Protein AF-A0A3B9YWF0-F1 (afdb_monomer_lite)

pLDDT: mean 82.97, std 14.58, range [46.94, 98.0]

Structure (mmCIF, N/CA/C/O backbone):
data_AF-A0A3B9YWF0-F1
#
_entry.id   AF-A0A3B9YWF0-F1
#
loop_
_atom_site.group_PDB
_atom_site.id
_atom_site.type_symbol
_atom_site.label_atom_id
_atom_site.label_alt_id
_atom_site.label_comp_id
_atom_site.label_asym_id
_atom_site.label_entity_id
_atom_site.label_seq_id
_atom_site.pdbx_PDB_ins_code
_atom_site.Cartn_x
_atom_site.Cartn_y
_atom_site.Cartn_z
_atom_site.occupancy
_atom_site.B_iso_or_equiv
_atom_site.auth_seq_id
_atom_site.auth_comp_id
_atom_site.auth_asym_id
_atom_site.auth_atom_id
_atom_site.pdbx_PDB_model_num
ATOM 1 N N . GLY A 1 1 ? -12.363 12.440 15.337 1.00 47.16 1 GLY A N 1
ATOM 2 C CA . GLY A 1 1 ? -12.138 13.053 14.011 1.00 47.16 1 GLY A CA 1
ATOM 3 C C . GLY A 1 1 ? -10.664 13.245 13.689 1.00 47.16 1 GLY A C 1
ATOM 4 O O . GLY A 1 1 ? -10.206 12.706 12.694 1.00 47.16 1 GLY A O 1
ATOM 5 N N . ALA A 1 2 ? -9.908 13.963 14.529 1.00 48.84 2 ALA A N 1
ATOM 6 C CA . ALA A 1 2 ? -8.524 14.364 14.235 1.00 48.84 2 ALA A CA 1
ATOM 7 C C . ALA A 1 2 ? -7.507 13.207 14.089 1.00 48.84 2 ALA A C 1
ATOM 9 O O . ALA A 1 2 ? -6.635 13.273 13.230 1.00 48.84 2 ALA A O 1
ATOM 10 N N . PHE A 1 3 ? -7.656 12.111 14.846 1.00 49.78 3 PHE A N 1
ATOM 11 C CA . PHE A 1 3 ? -6.763 10.943 14.737 1.00 49.78 3 PHE A CA 1
ATOM 12 C C . PHE A 1 3 ? -6.907 10.172 13.411 1.00 49.78 3 PHE A C 1
ATOM 14 O O . PHE A 1 3 ? -5.924 9.637 12.906 1.00 49.78 3 PHE A O 1
ATOM 21 N N . GLY A 1 4 ? -8.101 10.158 12.805 1.00 46.94 4 GLY A N 1
ATOM 22 C CA . GLY A 1 4 ? -8.327 9.499 11.512 1.00 46.94 4 GLY A CA 1
ATOM 23 C C . GLY A 1 4 ? -7.727 10.277 10.338 1.00 46.94 4 GLY A C 1
ATOM 24 O O . GLY A 1 4 ? -7.137 9.683 9.442 1.00 46.94 4 GLY A O 1
ATOM 25 N N . ALA A 1 5 ? -7.803 11.612 10.377 1.00 51.06 5 ALA A N 1
ATOM 26 C CA . ALA A 1 5 ? -7.228 12.470 9.340 1.00 51.06 5 ALA A CA 1
ATOM 27 C C . ALA A 1 5 ? -5.689 12.397 9.311 1.00 51.06 5 ALA A C 1
ATOM 29 O O . ALA A 1 5 ? -5.102 12.346 8.233 1.00 51.06 5 ALA A O 1
ATOM 30 N N . GLY A 1 6 ? -5.042 12.319 10.482 1.00 57.47 6 GLY A N 1
ATOM 31 C CA . GLY A 1 6 ? -3.588 12.158 10.586 1.00 57.47 6 GLY A CA 1
ATOM 32 C C . GLY A 1 6 ? -3.092 10.802 10.077 1.00 57.47 6 GLY A C 1
ATOM 33 O O . GLY A 1 6 ? -2.116 10.752 9.336 1.00 57.47 6 GLY A O 1
ATOM 34 N N . TYR A 1 7 ? -3.797 9.710 10.396 1.00 65.88 7 TYR A N 1
ATOM 35 C CA . TYR A 1 7 ? -3.420 8.366 9.942 1.00 65.88 7 TYR A CA 1
ATOM 36 C C . TYR A 1 7 ? -3.598 8.190 8.427 1.00 65.88 7 TYR A C 1
ATOM 38 O O . TYR A 1 7 ? -2.732 7.621 7.768 1.00 65.88 7 TYR A O 1
ATOM 46 N N . VAL A 1 8 ? -4.669 8.747 7.848 1.00 63.56 8 VAL A N 1
ATOM 47 C CA . VAL A 1 8 ? -4.876 8.746 6.390 1.00 63.56 8 VAL A CA 1
ATOM 48 C C . VAL A 1 8 ? -3.837 9.618 5.687 1.00 63.56 8 VAL A C 1
ATOM 50 O O . VAL A 1 8 ? -3.290 9.189 4.677 1.00 63.56 8 VAL A O 1
ATOM 53 N N . ALA A 1 9 ? -3.499 10.792 6.229 1.00 58.38 9 ALA A N 1
ATOM 54 C CA . ALA A 1 9 ? -2.439 11.637 5.678 1.00 58.38 9 ALA A CA 1
ATOM 55 C C . ALA A 1 9 ? -1.066 10.952 5.753 1.00 58.38 9 ALA A C 1
ATOM 57 O O . ALA A 1 9 ? -0.317 10.988 4.782 1.00 58.38 9 ALA A O 1
ATOM 58 N N . GLN A 1 10 ? -0.761 10.260 6.854 1.00 60.97 10 GLN A N 1
ATOM 59 C CA . GLN A 1 10 ? 0.490 9.526 7.031 1.00 60.97 10 GLN A CA 1
ATOM 60 C C . GLN A 1 10 ? 0.560 8.271 6.152 1.00 60.97 10 GLN A C 1
ATOM 62 O O . GLN A 1 10 ? 1.617 8.000 5.592 1.00 60.97 10 GLN A O 1
ATOM 67 N N . LEU A 1 11 ? -0.555 7.564 5.937 1.00 58.41 11 LEU A N 1
ATOM 68 C CA . LEU A 1 11 ? -0.666 6.504 4.930 1.00 58.41 11 LEU A CA 1
ATOM 69 C C . LEU A 1 11 ? -0.500 7.055 3.513 1.00 58.41 11 LEU A C 1
ATOM 71 O O . LEU A 1 11 ? 0.170 6.432 2.697 1.00 58.41 11 LEU A O 1
ATOM 75 N N . HIS A 1 12 ? -1.041 8.239 3.215 1.00 54.38 12 HIS A N 1
ATOM 76 C CA . HIS A 1 12 ? -0.852 8.890 1.920 1.00 54.38 12 HIS A CA 1
ATOM 77 C C . HIS A 1 12 ? 0.610 9.307 1.719 1.00 54.38 12 HIS A C 1
ATOM 79 O O . HIS A 1 12 ? 1.183 9.068 0.661 1.00 54.38 12 HIS A O 1
ATOM 85 N N . GLN A 1 13 ? 1.254 9.831 2.760 1.00 56.19 13 GLN A N 1
ATOM 86 C CA . GLN A 1 13 ? 2.644 10.281 2.737 1.00 56.19 13 GLN A CA 1
ATOM 87 C C . GLN A 1 13 ? 3.640 9.108 2.735 1.00 56.19 13 GLN A C 1
ATOM 89 O O . GLN A 1 13 ? 4.645 9.168 2.031 1.00 56.19 13 GLN A O 1
ATOM 94 N N . GLN A 1 14 ? 3.335 7.995 3.414 1.00 51.78 14 GLN A N 1
ATOM 95 C CA . GLN A 1 14 ? 4.067 6.729 3.279 1.00 51.78 14 GLN A CA 1
ATOM 96 C C . GLN A 1 14 ? 3.791 6.048 1.936 1.00 51.78 14 GLN A C 1
ATOM 98 O O . GLN A 1 14 ? 4.707 5.479 1.358 1.00 51.78 14 GLN A O 1
ATOM 103 N N . SER A 1 15 ? 2.592 6.155 1.363 1.00 51.38 15 SER A N 1
ATOM 104 C CA . SER A 1 15 ? 2.338 5.673 -0.002 1.00 51.38 15 SER A CA 1
ATOM 105 C C . SER A 1 15 ? 3.045 6.532 -1.060 1.00 51.38 15 SER A C 1
ATOM 107 O O . SER A 1 15 ? 3.486 6.010 -2.078 1.00 51.38 15 SER A O 1
ATOM 109 N N . ALA A 1 16 ? 3.257 7.822 -0.789 1.00 50.66 16 ALA A N 1
ATOM 110 C CA . ALA A 1 16 ? 4.018 8.722 -1.651 1.00 50.66 16 ALA A CA 1
ATOM 111 C C . ALA A 1 16 ? 5.543 8.550 -1.491 1.00 50.66 16 ALA A C 1
ATOM 113 O O . ALA A 1 16 ? 6.274 8.667 -2.472 1.00 50.66 16 ALA A O 1
ATOM 114 N N . GLY A 1 17 ? 6.031 8.241 -0.282 1.00 47.91 17 GLY A N 1
ATOM 115 C CA . GLY A 1 17 ? 7.460 8.074 0.024 1.00 47.91 17 GLY A CA 1
ATOM 116 C C . GLY A 1 17 ? 8.000 6.640 -0.098 1.00 47.91 17 GLY A C 1
ATOM 117 O O . GLY A 1 17 ? 9.145 6.457 -0.497 1.00 47.91 17 GLY A O 1
ATOM 118 N N . ALA A 1 18 ? 7.183 5.621 0.193 1.00 47.97 18 ALA A N 1
ATOM 119 C CA . ALA A 1 18 ? 7.524 4.191 0.134 1.00 47.97 18 ALA A CA 1
ATOM 120 C C . ALA A 1 18 ? 6.757 3.424 -0.967 1.00 47.97 18 ALA A C 1
ATOM 122 O O . ALA A 1 18 ? 7.245 2.414 -1.466 1.00 47.97 18 ALA A O 1
ATOM 123 N N . GLY A 1 19 ? 5.606 3.928 -1.430 1.00 52.16 19 GLY A N 1
ATOM 124 C CA . GLY A 1 19 ? 4.850 3.381 -2.573 1.00 52.16 19 GLY A CA 1
ATOM 125 C C . GLY A 1 19 ? 5.282 3.922 -3.946 1.00 52.16 19 GLY A C 1
ATOM 126 O O . GLY A 1 19 ? 4.685 3.581 -4.970 1.00 52.16 19 GLY A O 1
ATOM 127 N N . GLY A 1 20 ? 6.343 4.734 -3.997 1.00 61.16 20 GLY A N 1
ATOM 128 C CA . GLY A 1 20 ? 6.895 5.270 -5.241 1.00 61.16 20 GLY A CA 1
ATOM 129 C C . GLY A 1 20 ? 7.560 4.217 -6.131 1.00 61.16 20 GLY A C 1
ATOM 130 O O . GLY A 1 20 ? 7.628 4.422 -7.337 1.00 61.16 20 GLY A O 1
ATOM 131 N N . GLY A 1 21 ? 8.006 3.080 -5.582 1.00 81.19 21 GLY A N 1
ATOM 132 C CA . GLY A 1 21 ? 8.741 2.045 -6.325 1.00 81.19 21 GLY A CA 1
ATOM 133 C C . GLY A 1 21 ? 8.000 1.539 -7.570 1.00 81.19 21 GLY A C 1
ATOM 134 O O . GLY A 1 21 ? 8.504 1.711 -8.679 1.00 81.19 21 GLY A O 1
ATOM 135 N N . PRO A 1 22 ? 6.772 1.005 -7.439 1.00 82.81 22 PRO A N 1
ATOM 136 C CA . PRO A 1 22 ? 6.033 0.485 -8.584 1.00 82.81 22 PRO A CA 1
ATOM 137 C C . PRO A 1 22 ? 5.555 1.578 -9.554 1.00 82.81 22 PRO A C 1
ATOM 139 O O . PRO A 1 22 ? 5.523 1.361 -10.759 1.00 82.81 22 PRO A O 1
ATOM 142 N N . ALA A 1 23 ? 5.163 2.762 -9.061 1.00 82.06 23 ALA A N 1
ATOM 143 C CA . ALA A 1 23 ? 4.754 3.879 -9.929 1.00 82.06 23 ALA A CA 1
ATOM 144 C C . ALA A 1 23 ? 5.930 4.426 -10.748 1.00 82.06 23 ALA A C 1
ATOM 146 O O . ALA A 1 23 ? 5.810 4.633 -11.954 1.00 82.06 23 ALA A O 1
ATOM 147 N N . ARG A 1 24 ? 7.084 4.592 -10.099 1.00 88.00 24 ARG A N 1
ATOM 148 C CA . ARG A 1 24 ? 8.336 5.003 -10.732 1.00 88.00 24 ARG A CA 1
ATOM 149 C C . ARG A 1 24 ? 8.845 3.945 -11.706 1.00 88.00 24 ARG A C 1
ATOM 151 O O . ARG A 1 24 ? 9.303 4.316 -12.779 1.00 88.00 24 ARG A O 1
ATOM 158 N N . ALA A 1 25 ? 8.707 2.657 -11.384 1.00 88.94 25 ALA A N 1
ATOM 159 C CA . ALA A 1 25 ? 9.046 1.564 -12.294 1.00 88.94 25 ALA A CA 1
ATOM 160 C C . ALA A 1 25 ? 8.205 1.604 -13.581 1.00 88.94 25 ALA A C 1
ATOM 162 O O . ALA A 1 25 ? 8.760 1.488 -14.669 1.00 88.94 25 ALA A O 1
ATOM 163 N N . VAL A 1 26 ? 6.891 1.844 -13.484 1.00 88.50 26 VAL A N 1
ATOM 164 C CA . VAL A 1 26 ? 6.034 2.012 -14.674 1.00 88.50 26 VAL A CA 1
ATOM 165 C C . VAL A 1 26 ? 6.454 3.239 -15.487 1.00 88.50 26 VAL A C 1
ATOM 167 O O . VAL A 1 26 ? 6.642 3.126 -16.692 1.00 88.50 26 VAL A O 1
ATOM 170 N N . ALA A 1 27 ? 6.702 4.379 -14.839 1.00 89.75 27 ALA A N 1
ATOM 171 C CA . ALA A 1 27 ? 7.154 5.588 -15.532 1.00 89.75 27 ALA A CA 1
ATOM 172 C C . ALA A 1 27 ? 8.533 5.424 -16.208 1.00 89.75 27 ALA A C 1
ATOM 174 O O . ALA A 1 27 ? 8.797 6.026 -17.248 1.00 89.75 27 ALA A O 1
ATOM 175 N N . LEU A 1 28 ? 9.433 4.627 -15.626 1.00 91.69 28 LEU A N 1
ATOM 176 C CA . LEU A 1 28 ? 10.710 4.254 -16.242 1.00 91.69 28 LEU A CA 1
ATOM 177 C C . LEU A 1 28 ? 10.500 3.343 -17.459 1.00 91.69 28 LEU A C 1
ATOM 179 O O . LEU A 1 28 ? 11.098 3.597 -18.499 1.00 91.69 28 LEU A O 1
ATOM 183 N N . LEU A 1 29 ? 9.609 2.348 -17.377 1.00 91.38 29 LEU A N 1
ATOM 184 C CA . LEU A 1 29 ? 9.259 1.502 -18.528 1.00 91.38 29 LEU A CA 1
ATOM 185 C C . LEU A 1 29 ? 8.668 2.315 -19.681 1.00 91.38 29 LEU A C 1
ATOM 187 O O . LEU A 1 29 ? 9.046 2.097 -20.828 1.00 91.38 29 LEU A O 1
ATOM 191 N N . ASP A 1 30 ? 7.800 3.283 -19.385 1.00 91.31 30 ASP A N 1
ATOM 192 C CA . ASP A 1 30 ? 7.210 4.163 -20.399 1.00 91.31 30 ASP A CA 1
ATOM 193 C C . ASP A 1 30 ? 8.279 5.020 -21.093 1.00 91.31 30 ASP A C 1
ATOM 195 O O . ASP A 1 30 ? 8.235 5.218 -22.310 1.00 91.31 30 ASP A O 1
ATOM 199 N N . ARG A 1 31 ? 9.283 5.493 -20.341 1.00 93.25 31 ARG A N 1
ATOM 200 C CA . ARG A 1 31 ? 10.434 6.223 -20.897 1.00 93.25 31 ARG A CA 1
ATOM 201 C C . ARG A 1 31 ? 11.329 5.334 -21.759 1.00 93.25 31 ARG A C 1
ATOM 203 O O . ARG A 1 31 ? 11.732 5.764 -22.842 1.00 93.25 31 ARG A O 1
ATOM 210 N N . VAL A 1 32 ? 11.582 4.093 -21.345 1.00 93.44 32 VAL A N 1
ATOM 211 C CA . VAL A 1 32 ? 12.312 3.101 -22.154 1.00 93.44 32 VAL A CA 1
ATOM 212 C C . VAL A 1 32 ? 11.548 2.792 -23.448 1.00 93.44 32 VAL A C 1
ATOM 214 O O . VAL A 1 32 ? 12.125 2.857 -24.528 1.00 93.44 32 VAL A O 1
ATOM 217 N N . GLU A 1 33 ? 10.237 2.546 -23.381 1.00 92.50 33 GLU A N 1
ATOM 218 C CA . GLU A 1 33 ? 9.407 2.286 -24.568 1.00 92.50 33 GLU A CA 1
ATOM 219 C C . GLU A 1 33 ? 9.383 3.493 -25.522 1.00 92.50 33 GLU A C 1
ATOM 221 O O . GLU A 1 33 ? 9.512 3.329 -26.737 1.00 92.50 33 GLU A O 1
ATOM 226 N N . THR A 1 34 ? 9.267 4.710 -24.983 1.00 92.75 34 THR A N 1
ATOM 227 C CA . THR A 1 34 ? 9.229 5.950 -25.776 1.00 92.75 34 THR A CA 1
ATOM 228 C C . THR A 1 34 ? 10.576 6.247 -26.434 1.00 92.75 34 THR A C 1
ATOM 230 O O . THR A 1 34 ? 10.620 6.631 -27.603 1.00 92.75 34 THR A O 1
ATOM 233 N N . SER A 1 35 ? 11.682 6.055 -25.708 1.00 91.75 35 SER A N 1
ATOM 234 C CA . SER A 1 35 ? 13.034 6.283 -26.232 1.00 91.75 35 SER A CA 1
ATOM 235 C C . SER A 1 35 ? 13.415 5.270 -27.310 1.00 91.75 35 SER A C 1
ATOM 237 O O . SER A 1 35 ? 14.048 5.656 -28.292 1.00 91.75 35 SER A O 1
ATOM 239 N N . LEU A 1 36 ? 12.989 4.009 -27.178 1.00 92.00 36 LEU A N 1
ATOM 240 C CA . LEU A 1 36 ? 13.298 2.947 -28.139 1.00 92.00 36 LEU A CA 1
ATOM 241 C C . LEU A 1 36 ? 12.304 2.838 -29.308 1.00 92.00 36 LEU A C 1
ATOM 243 O O . LEU A 1 36 ? 12.633 2.227 -30.320 1.00 92.00 36 LEU A O 1
ATOM 247 N N . GLY A 1 37 ? 11.103 3.409 -29.193 1.00 90.56 37 GLY A N 1
ATOM 248 C CA . GLY A 1 37 ? 10.030 3.241 -30.175 1.00 90.56 37 GLY A CA 1
ATOM 249 C C . GLY A 1 37 ? 10.177 4.039 -31.476 1.00 90.56 37 GLY A C 1
ATOM 250 O O . GLY A 1 37 ? 11.183 4.697 -31.746 1.00 90.56 37 GLY A O 1
ATOM 251 N N . TYR A 1 38 ? 9.112 4.008 -32.286 1.00 88.81 38 TYR A N 1
ATOM 252 C CA . TYR A 1 38 ? 9.046 4.636 -33.616 1.00 88.81 38 TYR A CA 1
ATOM 253 C C . TYR A 1 38 ? 9.237 6.153 -33.619 1.00 88.81 38 TYR A C 1
ATOM 255 O O . TYR A 1 38 ? 9.663 6.701 -34.627 1.00 88.81 38 TYR A O 1
ATOM 263 N N . ALA A 1 39 ? 8.928 6.844 -32.522 1.00 86.50 39 ALA A N 1
ATOM 264 C CA . ALA A 1 39 ? 9.149 8.286 -32.412 1.00 86.50 39 ALA A CA 1
ATOM 265 C C . ALA A 1 39 ? 10.583 8.646 -31.971 1.00 86.50 39 ALA A C 1
ATOM 267 O O . ALA A 1 39 ? 10.993 9.792 -32.149 1.00 86.50 39 ALA A O 1
ATOM 268 N N . GLY A 1 40 ? 11.326 7.685 -31.411 1.00 92.00 40 GLY A N 1
ATOM 269 C CA . GLY A 1 40 ? 12.665 7.867 -30.856 1.00 92.00 40 GLY A CA 1
ATOM 270 C C . GLY A 1 40 ? 13.724 7.140 -31.680 1.00 92.00 40 GLY A C 1
ATOM 271 O O . GLY A 1 40 ? 13.983 7.490 -32.834 1.00 92.00 40 GLY A O 1
ATOM 272 N N . PHE A 1 41 ? 14.339 6.122 -31.075 1.00 93.25 41 PHE A N 1
ATOM 273 C CA . PHE A 1 41 ? 15.482 5.406 -31.629 1.00 93.25 41 PHE A CA 1
ATOM 274 C C . PHE A 1 41 ? 15.217 4.866 -33.035 1.00 93.25 41 PHE A C 1
ATOM 276 O O . PHE A 1 41 ? 16.042 5.085 -33.914 1.00 93.25 41 PHE A O 1
ATOM 283 N N . LEU A 1 42 ? 14.083 4.199 -33.284 1.00 91.94 42 LEU A N 1
ATOM 284 C CA . LEU A 1 42 ? 13.833 3.570 -34.589 1.00 91.94 42 LEU A CA 1
ATOM 285 C C . LEU A 1 42 ? 13.787 4.599 -35.728 1.00 91.94 42 LEU A C 1
ATOM 287 O O . LEU A 1 42 ? 14.274 4.323 -36.825 1.00 91.94 42 LEU A O 1
ATOM 291 N N . LYS A 1 43 ? 13.267 5.807 -35.468 1.00 92.88 43 LYS A N 1
ATOM 292 C CA . LYS A 1 43 ? 13.275 6.909 -36.440 1.00 92.88 43 LYS A CA 1
ATOM 293 C C . LYS A 1 43 ? 14.690 7.410 -36.703 1.00 92.88 43 LYS A C 1
ATOM 295 O O . LYS A 1 43 ? 15.089 7.492 -37.863 1.00 92.88 43 LYS A O 1
ATOM 300 N N . ALA A 1 44 ? 15.439 7.713 -35.642 1.00 91.06 44 ALA A N 1
ATOM 301 C CA . ALA A 1 44 ? 16.819 8.186 -35.750 1.00 91.06 44 ALA A CA 1
ATOM 302 C C . ALA A 1 44 ? 17.716 7.145 -36.444 1.00 91.06 44 ALA A C 1
ATOM 304 O O . ALA A 1 44 ? 18.487 7.473 -37.344 1.00 91.06 44 ALA A O 1
ATOM 305 N N . TYR A 1 45 ? 17.543 5.867 -36.102 1.00 90.94 45 TYR A N 1
ATOM 306 C CA . TYR A 1 45 ? 18.261 4.754 -36.707 1.00 90.94 45 TYR A CA 1
ATOM 307 C C . TYR A 1 45 ? 17.943 4.607 -38.193 1.00 90.94 45 TYR A C 1
ATOM 309 O O . TYR A 1 45 ? 18.862 4.519 -39.000 1.00 90.94 45 TYR A O 1
ATOM 317 N N . ARG A 1 46 ? 16.661 4.635 -38.584 1.00 91.56 46 ARG A N 1
ATOM 318 C CA . ARG A 1 46 ? 16.259 4.523 -39.995 1.00 91.56 46 ARG A CA 1
ATOM 319 C C . ARG A 1 46 ? 16.775 5.700 -40.829 1.00 91.56 46 ARG A C 1
ATOM 321 O O . ARG A 1 46 ? 17.231 5.490 -41.948 1.00 91.56 46 ARG A O 1
ATOM 328 N N . GLN A 1 47 ? 16.752 6.916 -40.280 1.00 90.50 47 GLN A N 1
ATOM 329 C CA . GLN A 1 47 ? 17.313 8.103 -40.933 1.00 90.50 47 GLN A CA 1
ATOM 330 C C . GLN A 1 47 ? 18.829 7.974 -41.139 1.00 90.50 47 GLN A C 1
ATOM 332 O O . GLN A 1 47 ? 19.320 8.228 -42.237 1.00 90.50 47 GLN A O 1
ATOM 337 N N . ASN A 1 48 ? 19.560 7.510 -40.123 1.00 89.06 48 ASN A N 1
ATOM 338 C CA . ASN A 1 48 ? 20.991 7.230 -40.241 1.00 89.06 48 ASN A CA 1
ATOM 339 C C . ASN A 1 48 ? 21.281 6.084 -41.230 1.00 89.06 48 ASN A C 1
ATOM 341 O O . ASN A 1 48 ? 22.206 6.177 -42.027 1.00 89.06 48 ASN A O 1
ATOM 345 N N . PHE A 1 49 ? 20.477 5.019 -41.218 1.00 86.25 49 PHE A N 1
ATOM 346 C CA . PHE A 1 49 ? 20.655 3.857 -42.091 1.00 86.25 49 PHE A CA 1
ATOM 347 C C . PHE A 1 49 ? 20.452 4.201 -43.574 1.00 86.25 49 PHE A C 1
ATOM 349 O O . PHE A 1 49 ? 21.164 3.679 -44.425 1.00 86.25 49 PHE A O 1
ATOM 356 N N . LEU A 1 50 ? 19.498 5.085 -43.887 1.00 85.31 50 LEU A N 1
ATOM 357 C CA . LEU A 1 50 ? 19.185 5.486 -45.263 1.00 85.31 50 LEU A CA 1
ATOM 358 C C . LEU A 1 50 ? 20.027 6.668 -45.769 1.00 85.31 50 LEU A C 1
ATOM 360 O O . LEU A 1 50 ? 20.236 6.779 -46.974 1.00 85.31 50 LEU A O 1
ATOM 364 N N . GLY A 1 51 ? 20.465 7.564 -44.879 1.00 83.31 51 GLY A N 1
ATOM 365 C CA . GLY A 1 51 ? 21.067 8.849 -45.255 1.00 83.31 51 GLY A CA 1
ATOM 366 C C . GLY A 1 51 ? 22.464 9.126 -44.700 1.00 83.31 51 GLY A C 1
ATOM 367 O O . GLY A 1 51 ? 23.022 10.170 -45.023 1.00 83.31 51 GLY A O 1
ATOM 368 N N . SER A 1 52 ? 23.032 8.239 -43.874 1.00 83.19 52 SER A N 1
ATOM 369 C CA . SER A 1 52 ? 24.336 8.425 -43.210 1.00 83.19 52 SER A CA 1
ATOM 370 C C . SER A 1 52 ? 24.458 9.746 -42.431 1.00 83.19 52 SER A C 1
ATOM 372 O O . SER A 1 52 ? 25.531 10.341 -42.366 1.00 83.19 52 SER A O 1
ATOM 374 N N . ASP A 1 53 ? 23.350 10.223 -41.857 1.00 90.69 53 ASP A N 1
ATOM 375 C CA . ASP A 1 53 ? 23.289 11.473 -41.097 1.00 90.69 53 ASP A CA 1
ATOM 376 C C . ASP A 1 53 ? 23.956 11.305 -39.710 1.00 90.69 53 ASP A C 1
ATOM 378 O O . ASP A 1 53 ? 23.413 10.601 -38.846 1.00 90.69 53 ASP A O 1
ATOM 382 N N . PRO A 1 54 ? 25.110 11.955 -39.449 1.00 87.81 54 PRO A N 1
ATOM 383 C CA . PRO A 1 54 ? 25.836 11.796 -38.191 1.00 87.81 54 PRO A CA 1
ATOM 384 C C . PRO A 1 54 ? 25.058 12.340 -36.986 1.00 87.81 54 PRO A C 1
ATOM 386 O O . PRO A 1 54 ? 25.222 11.832 -35.875 1.00 87.81 54 PRO A O 1
ATOM 389 N N . ALA A 1 55 ? 24.172 13.326 -37.179 1.00 91.19 55 ALA A N 1
ATOM 390 C CA . ALA A 1 55 ? 23.331 13.840 -36.100 1.00 91.19 55 ALA A CA 1
ATOM 391 C C . ALA A 1 55 ? 22.270 12.808 -35.686 1.00 91.19 55 ALA A C 1
ATOM 393 O O . ALA A 1 55 ? 22.003 12.622 -34.496 1.00 91.19 55 ALA A O 1
ATOM 394 N N . ALA A 1 56 ? 21.712 12.081 -36.659 1.00 90.12 56 ALA A N 1
ATOM 395 C CA . ALA A 1 56 ? 20.787 10.984 -36.401 1.00 90.12 56 ALA A CA 1
ATOM 396 C C . ALA A 1 56 ? 21.487 9.803 -35.704 1.00 90.12 56 ALA A C 1
ATOM 398 O O . ALA A 1 56 ? 20.919 9.207 -34.786 1.00 90.12 56 ALA A O 1
ATOM 399 N N . ALA A 1 57 ? 22.740 9.507 -36.073 1.00 88.75 57 ALA A N 1
ATOM 400 C CA . ALA A 1 57 ? 23.559 8.502 -35.394 1.00 88.75 57 ALA A CA 1
ATOM 401 C C . ALA A 1 57 ? 23.805 8.853 -33.915 1.00 88.75 57 ALA A C 1
ATOM 403 O O . ALA A 1 57 ? 23.583 8.012 -33.040 1.00 88.75 57 ALA A O 1
ATOM 404 N N . GLN A 1 58 ? 24.196 10.101 -33.627 1.00 91.75 58 GLN A N 1
ATOM 405 C CA . GLN A 1 58 ? 24.413 10.566 -32.255 1.00 91.75 58 GLN A CA 1
ATOM 406 C C . GLN A 1 58 ? 23.113 10.550 -31.439 1.00 91.75 58 GLN A C 1
ATOM 408 O O . GLN A 1 58 ? 23.093 10.051 -30.316 1.00 91.75 58 GLN A O 1
ATOM 413 N N . SER A 1 59 ? 22.003 11.019 -32.018 1.00 91.69 59 SER A N 1
ATOM 414 C CA . SER A 1 59 ? 20.693 10.989 -31.357 1.00 91.69 59 SER A CA 1
ATOM 415 C C . SER A 1 59 ? 20.256 9.562 -31.002 1.00 91.69 59 SER A C 1
ATOM 417 O O . SER A 1 59 ? 19.763 9.325 -29.898 1.00 91.69 59 SER A O 1
ATOM 419 N N . ALA A 1 60 ? 20.479 8.594 -31.898 1.00 90.19 60 ALA A N 1
ATOM 420 C CA . ALA A 1 60 ? 20.197 7.187 -31.630 1.00 90.19 60 ALA A CA 1
ATOM 421 C C . ALA A 1 60 ? 21.056 6.638 -30.473 1.00 90.19 60 ALA A C 1
ATOM 423 O O . ALA A 1 60 ? 20.527 5.951 -29.597 1.00 90.19 60 ALA A O 1
ATOM 424 N N . ALA A 1 61 ? 22.350 6.977 -30.430 1.00 92.06 61 ALA A N 1
ATOM 425 C CA . ALA A 1 61 ? 23.250 6.587 -29.344 1.00 92.06 61 ALA A CA 1
ATOM 426 C C . ALA A 1 61 ? 22.810 7.161 -27.985 1.00 92.06 61 ALA A C 1
ATOM 428 O O . ALA A 1 61 ? 22.731 6.422 -27.000 1.00 92.06 61 ALA A O 1
ATOM 429 N N . ASP A 1 62 ? 22.443 8.445 -27.939 1.00 93.69 62 ASP A N 1
ATOM 430 C CA . ASP A 1 62 ? 21.990 9.114 -26.716 1.00 93.69 62 ASP A CA 1
ATOM 431 C C . ASP A 1 62 ? 20.687 8.503 -26.173 1.00 93.69 62 ASP A C 1
ATOM 433 O O . ASP A 1 62 ? 20.535 8.316 -24.962 1.00 93.69 62 ASP A O 1
ATOM 437 N N . LEU A 1 63 ? 19.740 8.159 -27.055 1.00 92.81 63 LEU A N 1
ATOM 438 C CA . LEU A 1 63 ? 18.479 7.518 -26.667 1.00 92.81 63 LEU A CA 1
ATOM 439 C C . LEU A 1 63 ? 18.704 6.121 -26.081 1.00 92.81 63 LEU A C 1
ATOM 441 O O . LEU A 1 63 ? 18.108 5.790 -25.056 1.00 92.81 63 LEU A O 1
ATOM 445 N N . VAL A 1 64 ? 19.602 5.326 -26.671 1.00 93.81 64 VAL A N 1
ATOM 446 C CA . VAL A 1 64 ? 19.967 4.004 -26.135 1.00 93.81 64 VAL A CA 1
ATOM 447 C C . VAL A 1 64 ? 20.689 4.134 -24.793 1.00 93.81 64 VAL A C 1
ATOM 449 O O . VAL A 1 64 ? 20.414 3.359 -23.876 1.00 93.81 64 VAL A O 1
ATOM 452 N N . ALA A 1 65 ? 21.580 5.117 -24.635 1.00 94.38 65 ALA A N 1
ATOM 453 C CA . ALA A 1 65 ? 22.261 5.371 -23.367 1.00 94.38 65 ALA A CA 1
ATOM 454 C C . ALA A 1 65 ? 21.272 5.739 -22.246 1.00 94.38 65 ALA A C 1
ATOM 456 O O . ALA A 1 65 ? 21.358 5.187 -21.147 1.00 94.38 65 ALA A O 1
ATOM 457 N N . ARG A 1 66 ? 20.285 6.597 -22.540 1.00 94.81 66 ARG A N 1
ATOM 458 C CA . ARG A 1 66 ? 19.201 6.934 -21.601 1.00 94.81 66 ARG A CA 1
ATOM 459 C C . ARG A 1 66 ? 18.355 5.717 -21.247 1.00 94.81 66 ARG A C 1
ATOM 461 O O . ARG A 1 66 ? 18.141 5.462 -20.069 1.00 94.81 66 ARG A O 1
ATOM 468 N N . ALA A 1 67 ? 17.948 4.925 -22.238 1.00 93.69 67 ALA A N 1
ATOM 469 C CA . ALA A 1 67 ? 17.168 3.713 -22.001 1.00 93.69 67 ALA A CA 1
ATOM 470 C C . ALA A 1 67 ? 17.923 2.704 -21.113 1.00 93.69 67 ALA A C 1
ATOM 472 O O . ALA A 1 67 ? 17.336 2.101 -20.217 1.00 93.69 67 ALA A O 1
ATOM 473 N N . LYS A 1 68 ? 19.244 2.559 -21.300 1.00 95.25 68 LYS A N 1
ATOM 474 C CA . LYS A 1 68 ? 20.094 1.750 -20.412 1.00 95.25 68 LYS A CA 1
ATOM 475 C C . LYS A 1 68 ? 20.115 2.294 -18.987 1.00 95.25 68 LYS A C 1
ATOM 477 O O . LYS A 1 68 ? 19.966 1.517 -18.049 1.00 95.25 68 LYS A O 1
ATOM 482 N N . GLN A 1 69 ? 20.282 3.605 -18.820 1.00 95.69 69 GLN A N 1
ATOM 483 C CA . GLN A 1 69 ? 20.259 4.239 -17.502 1.00 95.69 69 GLN A CA 1
ATOM 484 C C . GLN A 1 69 ? 18.911 4.032 -16.798 1.00 95.69 69 GLN A C 1
ATOM 486 O O . GLN A 1 69 ? 18.893 3.685 -15.618 1.00 95.69 69 GLN A O 1
ATOM 491 N N . ASP A 1 70 ? 17.801 4.182 -17.522 1.00 94.12 70 ASP A N 1
ATOM 492 C CA . ASP A 1 70 ? 16.458 3.959 -16.987 1.00 94.12 70 ASP A CA 1
ATOM 493 C C . ASP A 1 70 ? 16.257 2.493 -16.559 1.00 94.12 70 ASP A C 1
ATOM 495 O O . ASP A 1 70 ? 15.664 2.233 -15.511 1.00 94.12 70 ASP A O 1
ATOM 499 N N . VAL A 1 71 ? 16.802 1.520 -17.303 1.00 93.62 71 VAL A N 1
ATOM 500 C CA . VAL A 1 71 ? 16.766 0.098 -16.910 1.00 93.62 71 VAL A CA 1
ATOM 501 C C . VAL A 1 71 ? 17.654 -0.206 -15.701 1.00 93.62 71 VAL A C 1
ATOM 503 O O . VAL A 1 71 ? 17.249 -0.983 -14.838 1.00 93.62 71 VAL A O 1
ATOM 506 N N . GLU A 1 72 ? 18.821 0.425 -15.572 1.00 94.38 72 GLU A N 1
ATOM 507 C CA . GLU A 1 72 ? 19.653 0.321 -14.360 1.00 94.38 72 GLU A CA 1
ATOM 508 C C . GLU A 1 72 ? 18.961 0.927 -13.132 1.00 94.38 72 GLU A C 1
ATOM 510 O O . GLU A 1 72 ? 19.045 0.399 -12.022 1.00 94.38 72 GLU A O 1
ATOM 515 N N . GLU A 1 73 ? 18.242 2.034 -13.309 1.00 92.94 73 GLU A N 1
ATOM 516 C CA . GLU A 1 73 ? 17.412 2.600 -12.249 1.00 92.94 73 GLU A CA 1
ATOM 517 C C . GLU A 1 73 ? 16.265 1.652 -11.882 1.00 92.94 73 GLU A C 1
ATOM 519 O O . GLU A 1 73 ? 15.982 1.435 -10.702 1.00 92.94 73 GLU A O 1
ATOM 524 N N . LEU A 1 74 ? 15.650 1.023 -12.880 1.00 91.00 74 LEU A N 1
ATOM 525 C CA . LEU A 1 74 ? 14.581 0.057 -12.680 1.00 91.00 74 LEU A CA 1
ATOM 526 C C . LEU A 1 74 ? 15.067 -1.211 -11.957 1.00 91.00 74 LEU A C 1
ATOM 528 O O . LEU A 1 74 ? 14.351 -1.723 -11.098 1.00 91.00 74 LEU A O 1
ATOM 532 N N . LEU A 1 75 ? 16.304 -1.657 -12.204 1.00 92.00 75 LEU A N 1
ATOM 533 C CA . LEU A 1 75 ? 16.970 -2.729 -11.450 1.00 92.00 75 LEU A CA 1
ATOM 534 C C . LEU A 1 75 ? 17.104 -2.398 -9.959 1.00 92.00 75 LEU A C 1
ATOM 536 O O . LEU A 1 75 ? 16.838 -3.250 -9.114 1.00 92.00 75 LEU A O 1
ATOM 540 N N . LYS A 1 76 ? 17.446 -1.151 -9.616 1.00 91.38 76 LYS A N 1
ATOM 541 C CA . LYS A 1 76 ? 17.521 -0.706 -8.210 1.00 91.38 76 LYS A CA 1
ATOM 542 C C . LYS A 1 76 ? 16.151 -0.697 -7.532 1.00 91.38 76 LYS A C 1
ATOM 544 O O . LYS A 1 76 ? 16.056 -0.927 -6.330 1.00 91.38 76 LYS A O 1
ATOM 549 N N . LEU A 1 77 ? 15.095 -0.430 -8.298 1.00 89.69 77 LEU A N 1
ATOM 550 C CA . LEU A 1 77 ? 13.714 -0.407 -7.814 1.00 89.69 77 LEU A CA 1
ATOM 551 C C . LEU A 1 77 ? 13.052 -1.790 -7.818 1.00 89.69 77 LEU A C 1
ATOM 553 O O . LEU A 1 77 ? 11.988 -1.947 -7.218 1.00 89.69 77 LEU A O 1
ATOM 557 N N . ALA A 1 78 ? 13.666 -2.789 -8.456 1.00 87.31 78 ALA A N 1
ATOM 558 C CA . ALA A 1 78 ? 13.084 -4.110 -8.667 1.00 87.31 78 ALA A CA 1
ATOM 559 C C . ALA A 1 78 ? 12.607 -4.805 -7.380 1.00 87.31 78 ALA A C 1
ATOM 561 O O . ALA A 1 78 ? 11.459 -5.260 -7.370 1.00 87.31 78 ALA A O 1
ATOM 562 N N . PRO A 1 79 ? 13.384 -4.818 -6.271 1.00 85.50 79 PRO A N 1
ATOM 563 C CA . PRO A 1 79 ? 12.947 -5.463 -5.032 1.00 85.50 79 PRO A CA 1
ATOM 564 C C . PRO A 1 79 ? 11.695 -4.803 -4.443 1.00 85.50 79 PRO A C 1
ATOM 566 O O . PRO A 1 79 ? 10.791 -5.485 -3.973 1.00 85.50 79 PRO A O 1
ATOM 569 N N . ALA A 1 80 ? 11.614 -3.472 -4.516 1.00 82.00 80 ALA A N 1
ATOM 570 C CA . ALA A 1 80 ? 10.479 -2.704 -4.007 1.00 82.00 80 ALA A CA 1
ATOM 571 C C . ALA A 1 80 ? 9.249 -2.772 -4.930 1.00 82.00 80 ALA A C 1
ATOM 573 O O . ALA A 1 80 ? 8.121 -2.589 -4.480 1.00 82.00 80 ALA A O 1
ATOM 574 N N . ALA A 1 81 ? 9.457 -3.016 -6.225 1.00 80.12 81 ALA A N 1
ATOM 575 C CA . ALA A 1 81 ? 8.397 -3.137 -7.220 1.00 80.12 81 ALA A CA 1
ATOM 576 C C . ALA A 1 81 ? 7.880 -4.579 -7.397 1.00 80.12 81 ALA A C 1
ATOM 578 O O . ALA A 1 81 ? 6.955 -4.787 -8.183 1.00 80.12 81 ALA A O 1
ATOM 579 N N . GLY A 1 82 ? 8.460 -5.562 -6.695 1.00 82.06 82 GLY A N 1
ATOM 580 C CA . GLY A 1 82 ? 8.117 -6.980 -6.854 1.00 82.06 82 GLY A CA 1
ATOM 581 C C . GLY A 1 82 ? 8.494 -7.535 -8.231 1.00 82.06 82 GLY A C 1
ATOM 582 O O . GLY A 1 82 ? 7.819 -8.422 -8.754 1.00 82.06 82 GLY A O 1
ATOM 583 N N . LEU A 1 83 ? 9.530 -6.971 -8.855 1.00 85.50 83 LEU A N 1
ATOM 584 C CA . LEU A 1 83 ? 10.009 -7.389 -10.168 1.00 85.50 83 LEU A CA 1
ATOM 585 C C . LEU A 1 83 ? 11.066 -8.483 -10.020 1.00 85.50 83 LEU A C 1
ATOM 587 O O . LEU A 1 83 ? 11.959 -8.396 -9.180 1.00 85.50 83 LEU A O 1
ATOM 591 N N . ASP A 1 84 ? 10.970 -9.499 -10.873 1.00 87.25 84 ASP A N 1
ATOM 592 C CA . ASP A 1 84 ? 11.937 -10.592 -10.925 1.00 87.25 84 ASP A CA 1
ATOM 593 C C . ASP A 1 84 ? 13.211 -10.147 -11.665 1.00 87.25 84 ASP A C 1
ATOM 595 O O . ASP A 1 84 ? 13.145 -9.512 -12.721 1.00 87.25 84 ASP A O 1
ATOM 599 N N . ALA A 1 85 ? 14.376 -10.504 -11.124 1.00 87.69 85 ALA A N 1
ATOM 600 C CA . ALA A 1 85 ? 15.674 -10.221 -11.724 1.00 87.69 85 ALA A CA 1
ATOM 601 C C . ALA A 1 85 ? 15.821 -10.853 -13.120 1.00 87.69 85 ALA A C 1
ATOM 603 O O . ALA A 1 85 ? 16.463 -10.257 -13.985 1.00 87.69 85 ALA A O 1
ATOM 604 N N . SER A 1 86 ? 15.189 -12.010 -13.364 1.00 88.00 86 SER A N 1
ATOM 605 C CA . SER A 1 86 ? 15.210 -12.694 -14.670 1.00 88.00 86 SER A CA 1
ATOM 606 C C . SER A 1 86 ? 14.635 -11.819 -15.791 1.00 88.00 86 SER A C 1
ATOM 608 O O . SER A 1 86 ? 15.247 -11.621 -16.836 1.00 88.00 86 SER A O 1
ATOM 610 N N . THR A 1 87 ? 13.496 -11.193 -15.509 1.00 84.06 87 THR A N 1
ATOM 611 C CA . THR A 1 87 ? 12.747 -10.318 -16.413 1.00 84.06 87 THR A CA 1
ATOM 612 C C . THR A 1 87 ? 13.555 -9.066 -16.779 1.00 84.06 87 THR A C 1
ATOM 614 O O . THR A 1 87 ? 13.537 -8.585 -17.911 1.00 84.06 87 THR A O 1
ATOM 617 N N . LEU A 1 88 ? 14.314 -8.541 -15.817 1.00 88.69 88 LEU A N 1
ATOM 618 C CA . LEU A 1 88 ? 15.175 -7.379 -16.031 1.00 88.69 88 LEU A CA 1
ATOM 619 C C . LEU A 1 88 ? 16.466 -7.731 -16.761 1.00 88.69 88 LEU A C 1
ATOM 621 O O . LEU A 1 88 ? 16.959 -6.920 -17.547 1.00 88.69 88 LEU A O 1
ATOM 625 N N . ALA A 1 89 ? 16.989 -8.939 -16.551 1.00 90.56 89 ALA A N 1
ATOM 626 C CA . ALA A 1 89 ? 18.103 -9.462 -17.327 1.00 90.56 89 ALA A CA 1
ATOM 627 C C . ALA A 1 89 ? 17.719 -9.638 -18.806 1.00 90.56 89 ALA A C 1
ATOM 629 O O . ALA A 1 89 ? 18.496 -9.251 -19.678 1.00 90.56 89 ALA A O 1
ATOM 630 N N . GLU A 1 90 ? 16.510 -10.130 -19.094 1.00 90.06 90 GLU A N 1
ATOM 631 C CA . GLU A 1 90 ? 15.967 -10.229 -20.457 1.00 90.06 90 GLU A CA 1
ATOM 632 C C . GLU A 1 90 ? 15.831 -8.849 -21.117 1.00 90.06 90 GLU A C 1
ATOM 634 O O . GLU A 1 90 ? 16.342 -8.636 -22.218 1.00 90.06 90 GLU A O 1
ATOM 639 N N . LEU A 1 91 ? 15.235 -7.870 -20.424 1.00 89.50 91 LEU A N 1
ATOM 640 C CA . LEU A 1 91 ? 15.119 -6.497 -20.928 1.00 89.50 91 LEU A CA 1
ATOM 641 C C . LEU A 1 91 ? 16.495 -5.871 -21.214 1.00 89.50 91 LEU A C 1
ATOM 643 O O . LEU A 1 91 ? 16.697 -5.228 -22.247 1.00 89.50 91 LEU A O 1
ATOM 647 N N . ARG A 1 92 ? 17.467 -6.093 -20.322 1.00 92.81 92 ARG A N 1
ATOM 648 C CA . ARG A 1 92 ? 18.856 -5.646 -20.492 1.00 92.81 92 ARG A CA 1
ATOM 649 C C . ARG A 1 92 ? 19.532 -6.321 -21.686 1.00 92.81 92 ARG A C 1
ATOM 651 O O . ARG A 1 92 ? 20.265 -5.653 -22.415 1.00 92.81 92 ARG A O 1
ATOM 658 N N . ALA A 1 93 ? 19.288 -7.612 -21.901 1.00 91.31 93 ALA A N 1
ATOM 659 C CA . ALA A 1 93 ? 19.815 -8.349 -23.045 1.00 91.31 93 ALA A CA 1
ATOM 660 C C . ALA A 1 93 ? 19.246 -7.814 -24.371 1.00 91.31 93 ALA A C 1
ATOM 662 O O . ALA A 1 93 ? 20.010 -7.570 -25.307 1.00 91.31 93 ALA A O 1
ATOM 663 N N . LEU A 1 94 ? 17.937 -7.536 -24.427 1.00 89.88 94 LEU A N 1
ATOM 664 C CA . LEU A 1 94 ? 17.287 -6.918 -25.590 1.00 89.88 94 LEU A CA 1
ATOM 665 C C . LEU A 1 94 ? 17.858 -5.519 -25.878 1.00 89.88 94 LEU A C 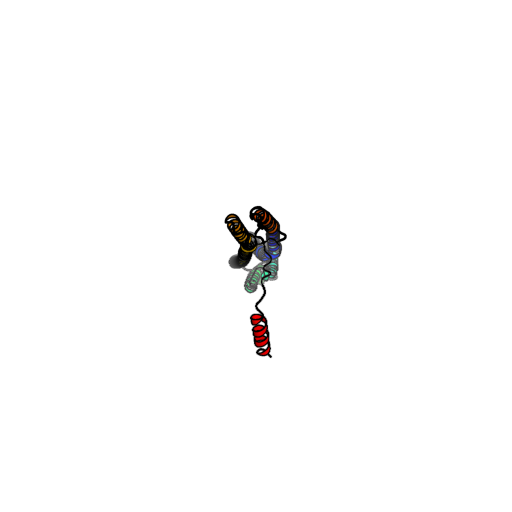1
ATOM 667 O O . LEU A 1 94 ? 18.204 -5.215 -27.017 1.00 89.88 94 LEU A O 1
ATOM 671 N N . LEU A 1 95 ? 18.070 -4.696 -24.845 1.00 91.31 95 LEU A N 1
ATOM 672 C CA . LEU A 1 95 ? 18.759 -3.398 -24.951 1.00 91.31 95 LEU A CA 1
ATOM 673 C C . LEU A 1 95 ? 20.210 -3.508 -25.443 1.00 91.31 95 LEU A C 1
ATOM 675 O O . LEU A 1 95 ? 20.722 -2.589 -26.088 1.00 91.31 95 LEU A O 1
ATOM 679 N N . GLY A 1 96 ? 20.879 -4.627 -25.163 1.00 90.06 96 GLY A N 1
ATOM 680 C CA . GLY A 1 96 ? 22.206 -4.928 -25.694 1.00 90.06 96 GLY A CA 1
ATOM 681 C C . GLY A 1 96 ? 22.233 -4.898 -27.225 1.00 90.06 96 GLY A C 1
ATOM 682 O O . GLY A 1 96 ? 23.141 -4.299 -27.804 1.00 90.06 96 GLY A O 1
ATOM 683 N N . GLN A 1 97 ? 21.196 -5.435 -27.875 1.00 88.94 97 GLN A N 1
ATOM 684 C CA . GLN A 1 97 ? 21.078 -5.471 -29.339 1.00 88.94 97 GLN A CA 1
ATOM 685 C C . GLN A 1 97 ? 20.991 -4.062 -29.948 1.00 88.94 97 GLN A C 1
ATOM 687 O O . GLN A 1 97 ? 21.651 -3.775 -30.946 1.00 88.94 97 GLN A O 1
ATOM 692 N N . TYR A 1 98 ? 20.272 -3.145 -29.292 1.00 86.81 98 TYR A N 1
ATOM 693 C CA . TYR A 1 98 ? 20.209 -1.735 -29.695 1.00 86.81 98 TYR A CA 1
ATOM 694 C C . TYR A 1 98 ? 21.564 -1.037 -29.606 1.00 86.81 98 TYR A C 1
ATOM 696 O O . TYR A 1 98 ? 21.898 -0.219 -30.458 1.00 86.81 98 TYR A O 1
ATOM 704 N N . SER A 1 99 ? 22.381 -1.380 -28.607 1.00 88.81 99 SER A N 1
ATOM 705 C CA . SER A 1 99 ? 23.707 -0.770 -28.493 1.00 88.81 99 SER A CA 1
ATOM 706 C C . SER A 1 99 ? 24.710 -1.239 -29.538 1.00 88.81 99 SER A C 1
ATOM 708 O O . SER A 1 99 ? 25.585 -0.464 -29.919 1.00 88.81 99 SER A O 1
ATOM 710 N N . ILE A 1 100 ? 24.551 -2.463 -30.046 1.00 87.12 100 ILE A N 1
ATOM 711 C CA . ILE A 1 100 ? 25.324 -2.945 -31.197 1.00 87.12 100 ILE A CA 1
ATOM 712 C C . ILE A 1 100 ? 24.955 -2.121 -32.438 1.00 87.12 100 ILE A C 1
ATOM 714 O O . ILE A 1 100 ? 25.833 -1.721 -33.197 1.00 87.12 100 ILE A O 1
ATOM 718 N N . ALA A 1 101 ? 23.671 -1.785 -32.607 1.00 85.06 101 ALA A N 1
ATOM 719 C CA . ALA A 1 101 ? 23.204 -0.974 -33.729 1.00 85.06 101 ALA A CA 1
ATOM 720 C C . ALA A 1 101 ? 23.765 0.463 -33.721 1.00 85.06 101 ALA A C 1
ATOM 722 O O . ALA A 1 101 ? 23.991 1.037 -34.787 1.00 85.06 101 ALA A O 1
ATOM 723 N N . THR A 1 102 ? 24.019 1.039 -32.541 1.00 86.44 102 THR A N 1
ATOM 724 C CA . THR A 1 102 ? 24.593 2.390 -32.392 1.00 86.44 102 THR A CA 1
ATOM 725 C C . THR A 1 102 ? 26.116 2.435 -32.441 1.00 86.44 102 THR A C 1
ATOM 727 O O . THR A 1 102 ? 26.677 3.526 -32.497 1.00 86.44 102 THR A O 1
ATOM 730 N N . ALA A 1 103 ? 26.801 1.289 -32.400 1.00 84.81 103 ALA A N 1
ATOM 731 C CA . ALA A 1 103 ? 28.255 1.265 -32.474 1.00 84.81 103 ALA A CA 1
ATOM 732 C C . ALA A 1 103 ? 28.735 1.821 -33.829 1.00 84.81 103 ALA A C 1
ATOM 734 O O . ALA A 1 103 ? 28.176 1.520 -34.898 1.00 84.81 103 ALA A O 1
ATOM 735 N N . ALA A 1 104 ? 29.763 2.671 -33.781 1.00 76.06 104 ALA A N 1
ATOM 736 C CA . ALA A 1 104 ? 30.468 3.100 -34.978 1.00 76.06 104 ALA A CA 1
ATOM 737 C C . ALA A 1 104 ? 31.205 1.878 -35.562 1.00 76.06 104 ALA A C 1
ATOM 739 O O . ALA A 1 104 ? 31.887 1.185 -34.811 1.00 76.06 104 ALA A O 1
ATOM 740 N N . PRO A 1 105 ? 31.030 1.550 -36.854 1.00 73.25 105 PRO A N 1
ATOM 741 C CA . PRO A 1 105 ? 31.739 0.440 -37.461 1.00 73.25 105 PRO A CA 1
ATOM 742 C C . PRO A 1 105 ? 33.192 0.859 -37.677 1.00 73.25 105 PRO A C 1
ATOM 744 O O . PRO A 1 105 ? 33.466 1.755 -38.472 1.00 73.25 105 PRO A O 1
ATOM 747 N N . ASP A 1 106 ? 34.118 0.181 -37.008 1.00 73.31 106 ASP A N 1
ATOM 748 C CA . ASP A 1 106 ? 35.557 0.402 -37.190 1.00 73.31 106 ASP A CA 1
ATOM 749 C C . ASP A 1 106 ? 36.069 -0.257 -38.483 1.00 73.31 106 ASP A C 1
ATOM 751 O O . ASP A 1 106 ? 37.151 0.051 -38.979 1.00 73.31 106 ASP A O 1
ATOM 755 N N . THR A 1 107 ? 35.292 -1.185 -39.053 1.00 73.44 107 THR A N 1
ATOM 756 C CA . THR A 1 107 ? 35.634 -1.930 -40.274 1.00 73.44 107 THR A CA 1
ATOM 757 C C . THR A 1 107 ? 34.413 -2.150 -41.173 1.00 73.44 107 THR A C 1
ATOM 759 O O . THR A 1 107 ? 33.274 -2.222 -40.708 1.00 73.44 107 THR A O 1
ATOM 762 N N . LEU A 1 108 ? 34.643 -2.320 -42.481 1.00 68.81 108 LEU A N 1
ATOM 763 C CA . LEU A 1 108 ? 33.594 -2.643 -43.466 1.00 68.81 108 LEU A CA 1
ATOM 764 C C . LEU A 1 108 ? 32.842 -3.945 -43.130 1.00 68.81 108 LEU A C 1
ATOM 766 O O . LEU A 1 108 ? 31.643 -4.044 -43.372 1.00 68.81 108 LEU A O 1
ATOM 770 N N . SER A 1 109 ? 33.522 -4.919 -42.522 1.00 69.31 109 SER A N 1
ATOM 771 C CA . SER A 1 109 ? 32.932 -6.172 -42.035 1.00 69.31 109 SER A CA 1
ATOM 772 C C . SER A 1 109 ? 32.027 -5.990 -40.810 1.00 69.31 109 SER A C 1
ATOM 774 O O . SER A 1 109 ? 31.119 -6.789 -40.603 1.00 69.31 109 SER A O 1
ATOM 776 N N . GLN A 1 110 ? 32.220 -4.937 -40.009 1.00 73.81 110 GLN A N 1
ATOM 777 C CA . GLN A 1 110 ? 31.294 -4.570 -38.930 1.00 73.81 110 GLN A CA 1
ATOM 778 C C . GLN A 1 110 ? 30.081 -3.790 -39.449 1.00 73.81 110 GLN A C 1
ATOM 780 O O . GLN A 1 110 ? 29.003 -3.871 -38.863 1.00 73.81 110 GLN A O 1
ATOM 785 N N . ALA A 1 111 ? 30.223 -3.064 -40.562 1.00 73.31 111 ALA A N 1
ATOM 786 C CA . ALA A 1 111 ? 29.105 -2.356 -41.182 1.00 73.31 111 ALA A CA 1
ATOM 787 C C . ALA A 1 111 ? 28.027 -3.323 -41.703 1.00 73.31 111 ALA A C 1
ATOM 789 O O . ALA A 1 111 ? 26.839 -3.041 -41.555 1.00 73.31 111 ALA A O 1
ATOM 790 N N . SER A 1 112 ? 28.423 -4.484 -42.239 1.00 74.06 112 SER A N 1
ATOM 791 C CA . SER A 1 112 ? 27.504 -5.550 -42.670 1.00 74.06 112 SER A CA 1
ATOM 792 C C . SER A 1 112 ? 26.906 -6.366 -41.517 1.00 74.06 112 SER A C 1
ATOM 794 O O . SER A 1 112 ? 25.891 -7.028 -41.711 1.00 74.06 112 SER A O 1
ATOM 796 N N . ALA A 1 113 ? 27.482 -6.289 -40.314 1.00 81.25 113 ALA A N 1
ATOM 797 C 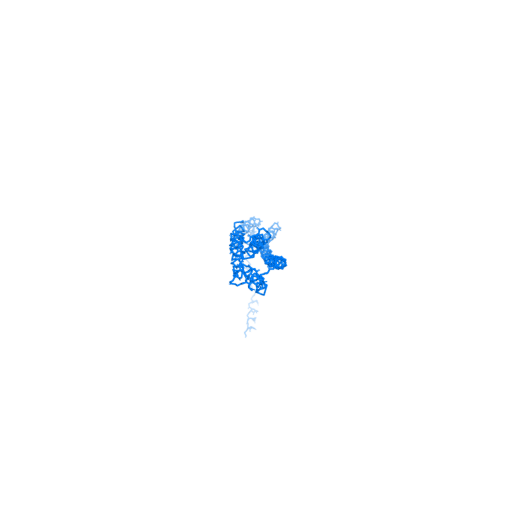CA . ALA A 1 113 ? 26.941 -6.907 -39.101 1.00 81.25 113 ALA A CA 1
ATOM 798 C C . ALA A 1 113 ? 25.878 -6.040 -38.396 1.00 81.25 113 ALA A C 1
ATOM 800 O O . ALA A 1 113 ? 25.372 -6.420 -37.337 1.00 81.25 113 ALA A O 1
ATOM 801 N N . ARG A 1 114 ? 25.540 -4.863 -38.947 1.00 83.44 114 ARG A N 1
ATOM 802 C CA . ARG A 1 114 ? 24.527 -3.980 -38.362 1.00 83.44 114 ARG A CA 1
ATOM 803 C C . ARG A 1 114 ? 23.134 -4.622 -38.430 1.00 83.44 114 ARG A C 1
ATOM 805 O O . ARG A 1 114 ? 22.745 -5.099 -39.496 1.00 83.44 114 ARG A O 1
ATOM 812 N N . PRO A 1 115 ? 22.362 -4.601 -37.326 1.00 88.62 115 PRO A N 1
ATOM 813 C CA . PRO A 1 115 ? 20.990 -5.096 -37.321 1.00 88.62 115 PRO A CA 1
ATOM 814 C C . PRO A 1 115 ? 20.138 -4.393 -38.380 1.00 88.62 115 PRO A C 1
ATOM 816 O O . PRO A 1 115 ? 20.176 -3.171 -38.501 1.00 88.62 115 PRO A O 1
ATOM 819 N N . THR A 1 116 ? 19.344 -5.144 -39.140 1.00 89.38 116 THR A N 1
ATOM 820 C CA . THR A 1 116 ? 18.403 -4.539 -40.090 1.00 89.38 116 THR A CA 1
ATOM 821 C C . THR A 1 116 ? 17.284 -3.805 -39.335 1.00 89.38 116 THR A C 1
ATOM 823 O O . THR A 1 116 ? 16.943 -4.205 -38.215 1.00 89.38 116 THR A O 1
ATOM 826 N N . PRO A 1 117 ? 16.654 -2.770 -39.922 1.00 88.69 117 PRO A N 1
ATOM 827 C CA . PRO A 1 117 ? 15.505 -2.104 -39.306 1.00 88.69 117 PRO A CA 1
ATOM 828 C C . PRO A 1 117 ? 14.385 -3.074 -38.891 1.00 88.69 117 PRO A C 1
ATOM 830 O O . PRO A 1 117 ? 13.849 -2.949 -37.796 1.00 88.69 117 PRO A O 1
ATOM 833 N N . GLU A 1 118 ? 14.101 -4.091 -39.709 1.00 90.56 118 GLU A N 1
ATOM 834 C CA . GLU A 1 118 ? 13.101 -5.134 -39.424 1.00 90.56 118 GLU A CA 1
ATOM 835 C C . GLU A 1 118 ? 13.460 -5.971 -38.183 1.00 90.56 118 GLU A C 1
ATOM 837 O O . GLU A 1 118 ? 12.602 -6.281 -37.350 1.00 90.56 118 GLU A O 1
ATOM 842 N N . SER A 1 119 ? 14.747 -6.301 -38.009 1.00 91.00 119 SER A N 1
ATOM 843 C CA . SER A 1 119 ? 15.209 -7.009 -36.810 1.00 91.00 119 SER A CA 1
ATOM 844 C C . SER A 1 119 ? 15.011 -6.165 -35.545 1.00 91.00 119 SER A C 1
ATOM 846 O O . SER A 1 119 ? 14.530 -6.676 -34.537 1.00 91.00 119 SER A O 1
ATOM 848 N N . LEU A 1 120 ? 15.267 -4.853 -35.617 1.00 89.00 120 LEU A N 1
ATOM 849 C CA . LEU A 1 120 ? 15.074 -3.920 -34.502 1.00 89.00 120 LEU A CA 1
ATOM 850 C C . LEU A 1 120 ? 13.594 -3.669 -34.189 1.00 89.00 120 LEU A C 1
ATOM 852 O O . LEU A 1 120 ? 13.249 -3.438 -33.032 1.00 89.00 120 LEU A O 1
ATOM 856 N N . GLU A 1 121 ? 12.708 -3.732 -35.182 1.00 91.75 121 GLU A N 1
ATOM 857 C CA . GLU A 1 121 ? 11.256 -3.699 -34.965 1.00 91.75 121 GLU A CA 1
ATOM 858 C C . GLU A 1 121 ? 10.770 -4.955 -34.232 1.00 91.75 121 GLU A C 1
ATOM 860 O O . GLU A 1 121 ? 9.942 -4.862 -33.322 1.00 91.75 121 GLU A O 1
ATOM 865 N N . THR A 1 122 ? 11.345 -6.114 -34.558 1.00 93.19 122 THR A N 1
ATOM 866 C CA . THR A 1 122 ? 11.069 -7.374 -33.854 1.00 93.19 122 THR A CA 1
ATOM 867 C C . THR A 1 122 ? 11.546 -7.306 -32.399 1.00 93.19 122 THR A C 1
ATOM 869 O O . THR A 1 122 ? 10.788 -7.632 -31.482 1.00 93.19 122 THR A O 1
ATOM 872 N N . THR A 1 123 ? 12.763 -6.803 -32.156 1.00 89.25 123 THR A N 1
ATOM 873 C CA . THR A 1 123 ? 13.277 -6.581 -30.793 1.00 89.25 123 THR A CA 1
ATOM 874 C C . THR A 1 123 ? 12.421 -5.564 -30.030 1.00 89.25 123 THR A C 1
ATOM 876 O O . THR A 1 123 ? 12.138 -5.765 -28.849 1.00 89.25 123 THR A O 1
ATOM 879 N N . TYR A 1 124 ? 11.935 -4.509 -30.692 1.00 90.69 124 TYR A N 1
ATOM 880 C CA . TYR A 1 124 ? 11.045 -3.524 -30.074 1.00 90.69 124 TYR A CA 1
ATOM 881 C C . TYR A 1 124 ? 9.718 -4.155 -29.640 1.00 90.69 124 TYR A C 1
ATOM 883 O O . TYR A 1 124 ? 9.254 -3.915 -28.524 1.00 90.69 124 TYR A O 1
ATOM 891 N N . ALA A 1 125 ? 9.119 -4.993 -30.491 1.00 92.56 125 ALA A N 1
ATOM 892 C CA . ALA A 1 125 ? 7.897 -5.718 -30.156 1.00 92.56 125 ALA A CA 1
ATOM 893 C C . ALA A 1 125 ? 8.095 -6.626 -28.929 1.00 92.56 125 ALA A C 1
ATOM 895 O O . ALA A 1 125 ? 7.241 -6.636 -28.040 1.00 92.56 125 ALA A O 1
ATOM 896 N N . ALA A 1 126 ? 9.243 -7.307 -28.833 1.00 90.56 126 ALA A N 1
ATOM 897 C CA . ALA A 1 126 ? 9.600 -8.113 -27.666 1.00 90.56 126 ALA A CA 1
ATOM 898 C C . ALA A 1 126 ? 9.739 -7.262 -26.390 1.00 90.56 126 ALA A C 1
ATOM 900 O O . ALA A 1 126 ? 9.161 -7.603 -25.358 1.00 90.56 126 ALA A O 1
ATOM 901 N N . ILE A 1 127 ? 10.424 -6.111 -26.462 1.00 88.12 127 ILE A N 1
ATOM 902 C CA . ILE A 1 127 ? 10.538 -5.165 -25.336 1.00 88.12 127 ILE A CA 1
ATOM 903 C C . ILE A 1 127 ? 9.159 -4.680 -24.887 1.00 88.12 127 ILE A C 1
ATOM 905 O O . ILE A 1 127 ? 8.880 -4.621 -23.690 1.00 88.12 127 ILE A O 1
ATOM 909 N N . LYS A 1 128 ? 8.278 -4.348 -25.834 1.00 92.50 128 LYS A N 1
ATOM 910 C CA . LYS A 1 128 ? 6.920 -3.888 -25.537 1.00 92.50 128 LYS A CA 1
ATOM 911 C C . LYS A 1 128 ? 6.093 -4.970 -24.845 1.00 92.50 128 LYS A C 1
ATOM 913 O O . LYS A 1 128 ? 5.406 -4.682 -23.866 1.00 92.50 128 LYS A O 1
ATOM 918 N N . GLN A 1 129 ? 6.162 -6.206 -25.334 1.00 93.12 129 GLN A N 1
ATOM 919 C CA . GLN A 1 129 ? 5.469 -7.337 -24.724 1.00 93.12 129 GLN A CA 1
ATOM 920 C C . GLN A 1 129 ? 5.963 -7.589 -23.297 1.00 93.12 129 GLN A C 1
ATOM 922 O O . GLN A 1 129 ? 5.145 -7.749 -22.388 1.00 93.12 129 GLN A O 1
ATOM 927 N N . GLU A 1 130 ? 7.278 -7.555 -23.080 1.00 86.25 130 GLU A N 1
ATOM 928 C CA . GLU A 1 130 ? 7.835 -7.726 -21.742 1.00 86.25 130 GLU A CA 1
ATOM 929 C C . GLU A 1 130 ? 7.431 -6.557 -20.834 1.00 86.25 130 GLU A C 1
ATOM 931 O O . GLU A 1 130 ? 6.932 -6.778 -19.734 1.00 86.25 130 GLU A O 1
ATOM 936 N N . GLY A 1 131 ? 7.485 -5.315 -21.326 1.00 87.38 131 GLY A N 1
ATOM 937 C CA . GLY A 1 131 ? 6.990 -4.132 -20.617 1.00 87.38 131 GLY A CA 1
ATOM 938 C C . GLY A 1 131 ? 5.529 -4.260 -20.169 1.00 87.38 131 GLY A C 1
ATOM 939 O O . GLY A 1 131 ? 5.206 -3.943 -19.021 1.00 87.38 131 GLY A O 1
ATOM 940 N N . LEU A 1 132 ? 4.645 -4.794 -21.020 1.00 91.12 132 LEU A N 1
ATOM 941 C CA . LEU A 1 132 ? 3.257 -5.099 -20.650 1.00 91.12 132 LEU A CA 1
ATOM 942 C C . LEU A 1 132 ? 3.178 -6.150 -19.537 1.00 91.12 132 LEU A C 1
ATOM 944 O O . LEU A 1 132 ? 2.413 -5.972 -18.585 1.00 91.12 132 LEU A O 1
ATOM 948 N N . ARG A 1 133 ? 3.992 -7.209 -19.611 1.00 87.38 133 ARG A N 1
ATOM 949 C CA . ARG A 1 133 ? 4.068 -8.240 -18.567 1.00 87.38 133 ARG A CA 1
ATOM 950 C C . ARG A 1 133 ? 4.533 -7.657 -17.230 1.00 87.38 133 ARG A C 1
ATOM 952 O O . ARG A 1 133 ? 3.942 -7.968 -16.195 1.00 87.38 133 ARG A O 1
ATOM 959 N N . LEU A 1 134 ? 5.531 -6.767 -17.231 1.00 85.62 134 LEU A N 1
ATOM 960 C CA . LEU A 1 134 ? 5.956 -6.052 -16.021 1.00 85.62 134 LEU A CA 1
ATOM 961 C C . LEU A 1 134 ? 4.836 -5.171 -15.462 1.00 85.62 134 LEU A C 1
ATOM 963 O O . LEU A 1 134 ? 4.601 -5.195 -14.255 1.00 85.62 134 LEU A O 1
ATOM 967 N N . ARG A 1 135 ? 4.121 -4.418 -16.310 1.00 88.69 135 ARG A N 1
ATOM 968 C CA . ARG A 1 135 ? 2.988 -3.586 -15.865 1.00 88.69 135 ARG A CA 1
ATOM 969 C C . ARG A 1 135 ? 1.910 -4.435 -15.188 1.00 88.69 135 ARG A C 1
ATOM 971 O O . ARG A 1 135 ? 1.423 -4.045 -14.129 1.00 88.69 135 ARG A O 1
ATOM 978 N N . GLN A 1 136 ? 1.589 -5.605 -15.741 1.00 89.75 136 GLN A N 1
ATOM 979 C CA . GLN A 1 136 ? 0.642 -6.546 -15.133 1.00 89.75 136 GLN A CA 1
ATOM 980 C C . GLN A 1 136 ? 1.135 -7.071 -13.777 1.00 89.75 136 GLN A C 1
ATOM 982 O O . GLN A 1 136 ? 0.368 -7.065 -12.816 1.00 89.75 136 GLN A O 1
ATOM 987 N N . LYS A 1 137 ? 2.415 -7.456 -13.658 1.00 85.88 137 LYS A N 1
ATOM 988 C CA . LYS A 1 137 ? 3.011 -7.876 -12.373 1.00 85.88 137 LYS A CA 1
ATOM 989 C C . LYS A 1 137 ? 2.942 -6.762 -11.324 1.00 85.88 137 LYS A C 1
ATOM 991 O O . LYS A 1 137 ? 2.509 -7.002 -10.200 1.00 85.88 137 LYS A O 1
ATOM 996 N N . VAL A 1 138 ? 3.298 -5.535 -11.707 1.00 85.19 138 VAL A N 1
ATOM 997 C CA . VAL A 1 138 ? 3.226 -4.352 -10.836 1.00 85.19 138 VAL A CA 1
ATOM 998 C C . VAL A 1 138 ? 1.788 -4.073 -10.389 1.00 85.19 138 VAL A C 1
ATOM 1000 O O . VAL A 1 138 ? 1.552 -3.776 -9.218 1.00 85.19 138 VAL A O 1
ATOM 1003 N N . GLN A 1 139 ? 0.811 -4.181 -11.291 1.00 85.62 139 GLN A N 1
ATOM 1004 C CA . GLN A 1 139 ? -0.604 -4.023 -10.947 1.00 85.62 139 GLN A CA 1
ATOM 1005 C C . GLN A 1 139 ? -1.090 -5.129 -10.001 1.00 85.62 139 GLN A C 1
ATOM 1007 O O . GLN A 1 139 ? -1.742 -4.821 -9.006 1.00 85.62 139 GLN A O 1
ATOM 1012 N N . GLY A 1 140 ? -0.718 -6.387 -10.250 1.00 84.75 140 GLY A N 1
ATOM 1013 C CA . GLY A 1 140 ? -1.037 -7.512 -9.368 1.00 84.75 140 GLY A CA 1
ATOM 1014 C C . GLY A 1 140 ? -0.472 -7.330 -7.956 1.00 84.75 140 GLY A C 1
ATOM 1015 O O . GLY A 1 140 ? -1.193 -7.496 -6.976 1.00 84.75 140 GLY A O 1
ATOM 1016 N N . ALA A 1 141 ? 0.782 -6.882 -7.838 1.00 78.94 141 ALA A N 1
ATOM 1017 C CA . ALA A 1 141 ? 1.397 -6.584 -6.545 1.00 78.94 141 ALA A CA 1
ATOM 1018 C C . ALA A 1 141 ? 0.645 -5.480 -5.778 1.00 78.94 141 ALA A C 1
ATOM 1020 O O . ALA A 1 141 ? 0.448 -5.592 -4.569 1.00 78.94 141 ALA A O 1
ATOM 1021 N N . ARG A 1 142 ? 0.160 -4.438 -6.470 1.00 77.94 142 ARG A N 1
ATOM 1022 C CA . ARG A 1 142 ? -0.658 -3.381 -5.844 1.00 77.94 142 ARG A CA 1
ATOM 1023 C C . ARG A 1 142 ? -1.988 -3.905 -5.314 1.00 77.94 142 ARG A C 1
ATOM 1025 O O . ARG A 1 142 ? -2.409 -3.483 -4.241 1.00 77.94 142 ARG A O 1
ATOM 1032 N N . LEU A 1 143 ? -2.641 -4.805 -6.048 1.00 80.44 143 LEU A N 1
ATOM 1033 C CA . LEU A 1 143 ? -3.898 -5.414 -5.608 1.00 80.44 143 LEU A CA 1
ATOM 1034 C C . LEU A 1 143 ? -3.698 -6.267 -4.351 1.00 80.44 143 LEU A C 1
ATOM 1036 O O . LEU A 1 143 ? -4.518 -6.187 -3.440 1.00 80.44 143 LEU A O 1
ATOM 1040 N N . ASN A 1 144 ? -2.584 -6.997 -4.257 1.00 76.69 144 ASN A N 1
ATOM 1041 C CA . ASN A 1 144 ? -2.246 -7.768 -3.057 1.00 76.69 144 ASN A CA 1
ATOM 1042 C C . ASN A 1 144 ? -2.034 -6.859 -1.839 1.00 76.69 144 ASN A C 1
ATOM 1044 O O . ASN A 1 144 ? -2.611 -7.105 -0.786 1.00 76.69 144 ASN A O 1
ATOM 1048 N N . VAL A 1 145 ? -1.300 -5.752 -1.999 1.00 75.94 145 VAL A N 1
ATOM 1049 C CA . VAL A 1 145 ? -1.116 -4.773 -0.913 1.00 75.94 145 VAL A CA 1
ATOM 1050 C C . VAL A 1 145 ? -2.453 -4.162 -0.480 1.00 75.94 145 VAL A C 1
ATOM 1052 O O . VAL A 1 145 ? -2.705 -4.007 0.714 1.00 75.94 145 VAL A O 1
ATOM 1055 N N . LEU A 1 146 ? -3.346 -3.845 -1.426 1.00 74.94 146 LEU A N 1
ATOM 1056 C CA . LEU A 1 146 ? -4.698 -3.379 -1.098 1.00 74.94 146 LEU A CA 1
ATOM 1057 C C . LEU A 1 146 ? -5.504 -4.440 -0.337 1.00 74.94 146 LEU A C 1
ATOM 1059 O O . LEU A 1 146 ? -6.222 -4.095 0.603 1.00 74.94 146 LEU A O 1
ATOM 1063 N N . SER A 1 147 ? -5.382 -5.711 -0.721 1.00 77.62 147 SER A N 1
ATOM 1064 C CA . SER A 1 147 ? -6.031 -6.830 -0.034 1.00 77.62 147 SER A CA 1
ATOM 1065 C C . SER A 1 147 ? -5.552 -6.947 1.415 1.00 77.62 147 SER A C 1
ATOM 1067 O O . SER A 1 147 ? -6.379 -7.028 2.323 1.00 77.62 147 SER A O 1
ATOM 1069 N N . ASP A 1 148 ? -4.243 -6.857 1.654 1.00 74.94 148 ASP A N 1
ATOM 1070 C CA . ASP A 1 148 ? -3.660 -6.939 2.998 1.00 74.94 148 ASP A CA 1
ATOM 1071 C C . ASP A 1 148 ? -4.097 -5.767 3.888 1.00 74.94 148 ASP A C 1
ATOM 1073 O O . ASP A 1 148 ? -4.493 -5.964 5.040 1.00 74.94 148 ASP A O 1
ATOM 1077 N N . ILE A 1 149 ? -4.113 -4.543 3.345 1.00 77.81 149 ILE A N 1
ATOM 1078 C CA . ILE A 1 149 ? -4.609 -3.356 4.063 1.00 77.81 149 ILE A CA 1
ATOM 1079 C C . ILE A 1 149 ? -6.096 -3.511 4.400 1.00 77.81 149 ILE A C 1
ATOM 1081 O O . ILE A 1 149 ? -6.529 -3.158 5.501 1.00 77.81 149 ILE A O 1
ATOM 1085 N N . THR A 1 150 ? -6.885 -4.055 3.473 1.00 81.12 150 THR A N 1
ATOM 1086 C CA . THR A 1 150 ? -8.321 -4.279 3.682 1.00 81.12 150 THR A CA 1
ATOM 1087 C C . THR A 1 150 ? -8.553 -5.320 4.776 1.00 81.12 150 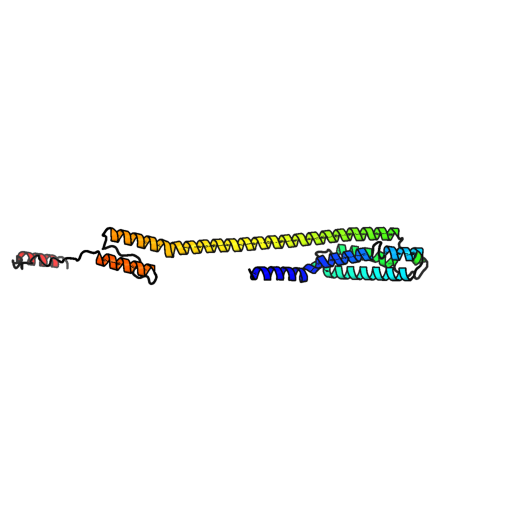THR A C 1
ATOM 1089 O O . THR A 1 150 ? -9.360 -5.088 5.677 1.00 81.12 150 THR A O 1
ATOM 1092 N N . ALA A 1 151 ? -7.801 -6.424 4.757 1.00 83.12 151 ALA A N 1
ATOM 1093 C CA . ALA A 1 151 ? -7.859 -7.456 5.787 1.00 83.12 151 ALA A CA 1
ATOM 1094 C C . ALA A 1 151 ? -7.484 -6.897 7.169 1.00 83.12 151 ALA A C 1
ATOM 1096 O O . ALA A 1 151 ? -8.200 -7.118 8.147 1.00 83.12 151 ALA A O 1
ATOM 1097 N N . TRP A 1 152 ? -6.409 -6.110 7.252 1.00 81.38 152 TRP A N 1
ATOM 1098 C CA . TRP A 1 152 ? -5.987 -5.477 8.501 1.00 81.38 152 TRP A CA 1
ATOM 1099 C C . TRP A 1 152 ? -7.019 -4.471 9.030 1.00 81.38 152 TRP A C 1
ATOM 1101 O O . TRP A 1 152 ? -7.349 -4.472 10.216 1.00 81.38 152 TRP A O 1
ATOM 1111 N N . THR A 1 153 ? -7.610 -3.671 8.139 1.00 81.94 153 THR A N 1
ATOM 1112 C CA . THR A 1 153 ? -8.697 -2.740 8.482 1.00 81.94 153 THR A CA 1
ATOM 1113 C C . THR A 1 153 ? -9.905 -3.486 9.052 1.00 81.94 153 THR A C 1
ATOM 1115 O O . THR A 1 153 ? -10.507 -3.033 10.026 1.00 81.94 153 THR A O 1
ATOM 1118 N N . HIS A 1 154 ? -10.228 -4.659 8.503 1.00 88.12 154 HIS A N 1
ATOM 1119 C CA . HIS A 1 154 ? -11.317 -5.497 8.998 1.00 88.12 154 HIS A CA 1
ATOM 1120 C C . HIS A 1 154 ? -11.083 -5.952 10.447 1.00 88.12 154 HIS A C 1
ATOM 1122 O O . HIS A 1 154 ? -11.988 -5.857 11.277 1.00 88.12 154 HIS A O 1
ATOM 1128 N N . TRP A 1 155 ? -9.856 -6.364 10.783 1.00 91.31 155 TRP A N 1
ATOM 1129 C CA . TRP A 1 155 ? -9.485 -6.743 12.151 1.00 91.31 155 TRP A CA 1
ATOM 1130 C C . TRP A 1 155 ? -9.569 -5.578 13.140 1.00 91.31 155 TRP A C 1
ATOM 1132 O O . TRP A 1 155 ? -10.025 -5.767 14.268 1.00 91.31 155 TRP A O 1
ATOM 1142 N N . ILE A 1 156 ? -9.197 -4.366 12.724 1.00 89.69 156 ILE A N 1
ATOM 1143 C CA . ILE A 1 156 ? -9.335 -3.169 13.567 1.00 89.69 156 ILE A CA 1
ATOM 1144 C C . ILE A 1 156 ? -10.801 -2.861 13.834 1.00 89.69 156 ILE A C 1
ATOM 1146 O O . ILE A 1 156 ? -11.174 -2.632 14.983 1.00 89.69 156 ILE A O 1
ATOM 1150 N N . ILE A 1 157 ? -11.638 -2.875 12.794 1.00 90.94 157 ILE A N 1
ATOM 1151 C CA . ILE A 1 157 ? -13.077 -2.638 12.942 1.00 90.94 157 ILE A CA 1
ATOM 1152 C C . ILE A 1 157 ? -13.674 -3.680 13.892 1.00 90.94 157 ILE A C 1
ATOM 1154 O O . ILE A 1 157 ? -14.367 -3.309 14.838 1.00 90.94 157 ILE A O 1
ATOM 1158 N N . ALA A 1 158 ? -13.349 -4.962 13.705 1.00 93.44 158 ALA A N 1
ATOM 1159 C CA . ALA A 1 158 ? -13.800 -6.034 14.587 1.00 93.44 158 ALA A CA 1
ATOM 1160 C C . ALA A 1 158 ? -13.349 -5.819 16.044 1.00 93.44 158 ALA A C 1
ATOM 1162 O O . ALA A 1 158 ? -14.150 -5.980 16.968 1.00 93.44 158 ALA A O 1
ATOM 1163 N N . GLY A 1 159 ? -12.100 -5.396 16.261 1.00 94.50 159 GLY A N 1
ATOM 1164 C CA . GLY A 1 159 ? -11.569 -5.078 17.587 1.00 94.50 159 GLY A CA 1
ATOM 1165 C C . GLY A 1 159 ? -12.292 -3.906 18.255 1.00 94.50 159 GLY A C 1
ATOM 1166 O O . GLY A 1 159 ? -12.703 -4.011 19.410 1.00 94.50 159 GLY A O 1
ATOM 1167 N N . VAL A 1 160 ? -12.516 -2.812 17.521 1.00 94.88 160 VAL A N 1
ATOM 1168 C CA . VAL A 1 160 ? -13.235 -1.628 18.021 1.00 94.88 160 VAL A CA 1
ATOM 1169 C C . VAL A 1 160 ? -14.687 -1.967 18.354 1.00 94.88 160 VAL A C 1
ATOM 1171 O O . VAL A 1 160 ? -15.167 -1.604 19.427 1.00 94.88 160 VAL A O 1
ATOM 1174 N N . VAL A 1 161 ? -15.381 -2.700 17.480 1.00 96.94 161 VAL A N 1
ATOM 1175 C CA . VAL A 1 161 ? -16.762 -3.142 17.727 1.00 96.94 161 VAL A CA 1
ATOM 1176 C C . VAL A 1 161 ? -16.825 -4.041 18.961 1.00 96.94 161 VAL A C 1
ATOM 1178 O O . VAL A 1 161 ? -17.672 -3.830 19.826 1.00 96.94 161 VAL A O 1
ATOM 1181 N N . SER A 1 162 ? -15.894 -4.986 19.103 1.00 96.69 162 SER A N 1
ATOM 1182 C CA . SER A 1 162 ? -15.829 -5.870 20.274 1.00 96.69 162 SER A CA 1
ATOM 1183 C C . SER A 1 162 ? -15.590 -5.088 21.569 1.00 96.69 162 SER A C 1
ATOM 1185 O O . SER A 1 162 ? -16.263 -5.330 22.571 1.00 96.69 162 SER A O 1
ATOM 1187 N N . ALA A 1 163 ? -14.688 -4.102 21.546 1.00 96.62 163 ALA A N 1
ATOM 1188 C CA . ALA A 1 163 ? -14.430 -3.229 22.688 1.00 96.62 163 ALA A CA 1
ATOM 1189 C C . ALA A 1 163 ? -15.661 -2.391 23.069 1.00 96.62 163 ALA A C 1
ATOM 1191 O O . ALA A 1 163 ? -15.960 -2.241 24.256 1.00 96.62 163 ALA A O 1
ATOM 1192 N N . LEU A 1 164 ? -16.407 -1.881 22.084 1.00 97.06 164 LEU A N 1
ATOM 1193 C CA . LEU A 1 164 ? -17.651 -1.144 22.317 1.00 97.06 164 LEU A CA 1
ATOM 1194 C C . LEU A 1 164 ? -18.730 -2.035 22.937 1.00 97.06 164 LEU A C 1
ATOM 1196 O O . LEU A 1 164 ? -19.353 -1.632 23.918 1.00 97.06 164 LEU A O 1
ATOM 1200 N N . VAL A 1 165 ? -18.915 -3.251 22.417 1.00 98.00 165 VAL A N 1
ATOM 1201 C CA . VAL A 1 165 ? -19.867 -4.224 22.975 1.00 98.00 165 VAL A CA 1
ATOM 1202 C C . VAL A 1 165 ? -19.498 -4.566 24.416 1.00 98.00 165 VAL A C 1
ATOM 1204 O O . VAL A 1 165 ? -20.355 -4.513 25.297 1.00 98.00 165 VAL A O 1
ATOM 1207 N N . LEU A 1 166 ? -18.223 -4.849 24.689 1.00 97.94 166 LEU A N 1
ATOM 1208 C CA . LEU A 1 166 ? -17.757 -5.146 26.043 1.00 97.94 166 LEU A CA 1
ATOM 1209 C C . LEU A 1 166 ? -17.988 -3.963 26.994 1.00 97.94 166 LEU A C 1
ATOM 1211 O O . LEU A 1 166 ? -18.496 -4.145 28.098 1.00 97.94 166 LEU A O 1
ATOM 1215 N N . SER A 1 167 ? -17.674 -2.746 26.548 1.00 97.19 167 SER A N 1
ATOM 1216 C CA . SER A 1 167 ? -17.893 -1.523 27.329 1.00 97.19 167 SER A CA 1
ATOM 1217 C C . SER A 1 167 ? -19.374 -1.310 27.639 1.00 97.19 167 SER A C 1
ATOM 1219 O O . SER A 1 167 ? -19.726 -0.972 28.768 1.00 97.19 167 SER A O 1
ATOM 1221 N N . TYR A 1 168 ? -20.252 -1.560 26.665 1.00 97.75 168 TYR A N 1
ATOM 1222 C CA . TYR A 1 168 ? -21.697 -1.481 26.849 1.00 97.75 168 TYR A CA 1
ATOM 1223 C C . TYR A 1 168 ? -22.198 -2.499 27.879 1.00 97.75 168 TYR A C 1
ATOM 1225 O O . TYR A 1 168 ? -22.943 -2.134 28.787 1.00 97.75 168 TYR A O 1
ATOM 1233 N N . LEU A 1 169 ? -21.748 -3.755 27.795 1.00 97.81 169 LEU A N 1
ATOM 1234 C CA . LEU A 1 169 ? -22.117 -4.798 28.756 1.00 97.81 169 LEU A CA 1
ATOM 1235 C C . LEU A 1 169 ? -21.656 -4.457 30.178 1.00 97.81 169 LEU A C 1
ATOM 1237 O O . LEU A 1 169 ? -22.426 -4.610 31.128 1.00 97.81 169 LEU A O 1
ATOM 1241 N N . LEU A 1 170 ? -20.433 -3.941 30.330 1.00 97.75 170 LEU A N 1
ATOM 1242 C CA . LEU A 1 170 ? -19.914 -3.485 31.622 1.00 97.75 170 LEU A CA 1
ATOM 1243 C C . LEU A 1 170 ? -20.737 -2.324 32.184 1.00 97.75 170 LEU A C 1
ATOM 1245 O O . LEU A 1 170 ? -21.112 -2.347 33.357 1.00 97.75 170 LEU A O 1
ATOM 1249 N N . LEU A 1 171 ? -21.067 -1.338 31.347 1.00 97.25 171 LEU A N 1
ATOM 1250 C CA . LEU A 1 171 ? -21.902 -0.207 31.741 1.00 97.25 171 LEU A CA 1
ATOM 1251 C C . LEU A 1 171 ? -23.299 -0.675 32.168 1.00 97.25 171 LEU A C 1
ATOM 1253 O O . LEU A 1 171 ? -23.817 -0.234 33.191 1.00 97.25 171 LEU A O 1
ATOM 1257 N N . MET A 1 172 ? -23.893 -1.613 31.432 1.00 97.19 172 MET A N 1
ATOM 1258 C CA . MET A 1 172 ? -25.206 -2.170 31.749 1.00 97.19 172 MET A CA 1
ATOM 1259 C C . MET A 1 172 ? -25.191 -2.946 33.073 1.00 97.19 172 MET A C 1
ATOM 1261 O O . MET A 1 172 ? -26.078 -2.761 33.910 1.00 97.19 172 MET A O 1
ATOM 1265 N N . GLY A 1 173 ? -24.150 -3.749 33.318 1.00 96.44 173 GLY A N 1
ATOM 1266 C CA . GLY A 1 173 ? -23.939 -4.424 34.601 1.00 96.44 173 GLY A CA 1
ATOM 1267 C C . GLY A 1 173 ? -23.758 -3.439 35.762 1.00 96.44 173 GLY A C 1
ATOM 1268 O O . GLY A 1 173 ? -24.331 -3.620 36.843 1.00 96.44 173 GLY A O 1
ATOM 1269 N N . PHE A 1 174 ? -23.029 -2.347 35.526 1.00 96.94 174 PHE A N 1
ATOM 1270 C CA . PHE A 1 174 ? -22.867 -1.266 36.492 1.00 96.94 174 PHE A CA 1
ATOM 1271 C C . PHE A 1 174 ? -24.207 -0.589 36.817 1.00 96.94 174 PHE A C 1
ATOM 1273 O O . PHE A 1 174 ? -24.573 -0.503 37.987 1.00 96.94 174 PHE A O 1
ATOM 1280 N N . PHE A 1 175 ? -24.991 -0.190 35.813 1.00 96.38 175 PHE A N 1
ATOM 1281 C CA . PHE A 1 175 ? -26.314 0.413 36.020 1.00 96.38 175 PHE A CA 1
ATOM 1282 C C . PHE A 1 175 ? -27.280 -0.525 36.752 1.00 96.38 175 PHE A C 1
ATOM 1284 O O . PHE A 1 175 ? -27.986 -0.105 37.673 1.00 96.38 175 PHE A O 1
ATOM 1291 N N . SER A 1 176 ? -27.295 -1.808 36.386 1.00 95.25 176 SER A N 1
ATOM 1292 C CA . SER A 1 176 ? -28.164 -2.793 37.032 1.00 95.25 176 SER A CA 1
ATOM 1293 C C . SER A 1 176 ? -27.847 -2.934 38.527 1.00 95.25 176 SER A C 1
ATOM 1295 O O . SER A 1 176 ? -28.750 -2.893 39.366 1.00 95.25 176 SER A O 1
ATOM 1297 N N . SER A 1 177 ? -26.562 -3.052 38.870 1.00 94.75 177 SER A N 1
ATOM 1298 C CA . SER A 1 177 ? -26.115 -3.280 40.251 1.00 94.75 177 SER A CA 1
ATOM 1299 C C . SER A 1 177 ? -26.116 -2.016 41.115 1.00 94.75 177 SER A C 1
ATOM 1301 O O . SER A 1 177 ? -26.470 -2.072 42.292 1.00 94.75 177 SER A O 1
ATOM 1303 N N . LYS A 1 178 ? -25.733 -0.864 40.556 1.00 94.06 178 LYS A N 1
ATOM 1304 C CA . LYS A 1 178 ? -25.548 0.380 41.318 1.00 94.06 178 LYS A CA 1
ATOM 1305 C C . LYS A 1 178 ? -26.762 1.298 41.334 1.00 94.06 178 LYS A C 1
ATOM 1307 O O . LYS A 1 178 ? -26.832 2.131 42.229 1.00 94.06 178 LYS A O 1
ATOM 1312 N N . VAL A 1 179 ? -27.702 1.146 40.400 1.00 94.62 179 VAL A N 1
ATOM 1313 C CA . VAL A 1 179 ? -28.870 2.037 40.282 1.00 94.62 179 VAL A CA 1
ATOM 1314 C C . VAL A 1 179 ? -30.174 1.259 40.432 1.00 94.62 179 VAL A C 1
ATOM 1316 O O . VAL A 1 179 ? -30.955 1.529 41.343 1.00 94.62 179 VAL A O 1
ATOM 1319 N N . MET A 1 180 ? -30.408 0.251 39.585 1.00 95.69 180 MET A N 1
ATOM 1320 C CA . MET A 1 180 ? -31.705 -0.440 39.552 1.00 95.69 180 MET A CA 1
ATOM 1321 C C . MET A 1 180 ? -31.979 -1.270 40.805 1.00 95.69 180 MET A C 1
ATOM 1323 O O . MET A 1 180 ? -33.089 -1.229 41.336 1.00 95.69 180 MET A O 1
ATOM 1327 N N . GLN A 1 181 ? -30.991 -2.017 41.300 1.00 94.94 181 GLN A N 1
ATOM 1328 C CA . GLN A 1 181 ? -31.165 -2.820 42.510 1.00 94.94 181 GLN A CA 1
ATOM 1329 C C . GLN A 1 181 ? -31.442 -1.954 43.761 1.00 94.94 181 GLN A C 1
ATOM 1331 O O . GLN A 1 181 ? -32.428 -2.239 44.446 1.00 94.94 181 GLN A O 1
ATOM 1336 N N . PRO A 1 182 ? -30.685 -0.870 44.028 1.00 94.75 182 PRO A N 1
ATOM 1337 C CA . PRO A 1 182 ? -31.012 0.110 45.068 1.00 94.75 182 PRO A CA 1
ATOM 1338 C C . PRO A 1 182 ? -32.421 0.692 44.970 1.00 94.75 182 PRO A C 1
ATOM 1340 O O . PRO A 1 182 ? -33.148 0.710 45.961 1.00 94.75 182 PRO A O 1
ATOM 1343 N N . LEU A 1 183 ? -32.839 1.116 43.773 1.00 95.75 183 LEU A N 1
ATOM 1344 C CA . LEU A 1 183 ? -34.178 1.668 43.553 1.00 95.75 183 LEU A CA 1
ATOM 1345 C C . LEU A 1 183 ? -35.278 0.652 43.863 1.00 95.75 183 LEU A C 1
ATOM 1347 O O . LEU A 1 183 ? -36.258 0.989 44.525 1.00 95.75 183 LEU A O 1
ATOM 1351 N N . ARG A 1 184 ? -35.107 -0.606 43.436 1.00 96.38 184 ARG A N 1
ATOM 1352 C CA . ARG A 1 184 ? -36.050 -1.686 43.764 1.00 96.38 184 ARG A CA 1
ATOM 1353 C C . ARG A 1 184 ? -36.124 -1.924 45.270 1.00 96.38 184 ARG A C 1
ATOM 1355 O O . ARG A 1 184 ? -37.216 -2.089 45.801 1.00 96.38 184 ARG A O 1
ATOM 1362 N N . GLN A 1 185 ? -34.990 -1.916 45.966 1.00 96.19 185 GLN A N 1
ATOM 1363 C CA . GLN A 1 185 ? -34.956 -2.115 47.416 1.00 96.19 185 GLN A CA 1
ATOM 1364 C C . GLN A 1 185 ? -35.603 -0.950 48.175 1.00 96.19 185 GLN A C 1
ATOM 1366 O O . GLN A 1 185 ? -36.414 -1.197 49.065 1.00 96.19 185 GLN A O 1
ATOM 1371 N N . LEU A 1 186 ? -35.336 0.298 47.776 1.00 95.38 186 LEU A N 1
ATOM 1372 C CA . LEU A 1 186 ? -36.006 1.479 48.331 1.00 95.38 186 LEU A CA 1
ATOM 1373 C C . LEU A 1 186 ? -37.515 1.456 48.077 1.00 95.38 186 LEU A C 1
ATOM 1375 O O . LEU A 1 186 ? -38.287 1.731 48.991 1.00 95.38 186 LEU A O 1
ATOM 1379 N N . SER A 1 187 ? -37.941 1.077 46.870 1.00 96.25 187 SER A N 1
ATOM 1380 C CA . SER A 1 187 ? -39.360 0.935 46.527 1.00 96.25 187 SER A CA 1
ATOM 1381 C C . SER A 1 187 ? -40.058 -0.099 47.416 1.00 96.25 187 SER A C 1
ATOM 1383 O O . SER A 1 187 ? -41.138 0.170 47.943 1.00 96.25 187 SER A O 1
ATOM 1385 N N . LEU A 1 188 ? -39.418 -1.247 47.662 1.00 96.25 188 LEU A N 1
ATOM 1386 C CA . LEU A 1 188 ? -39.946 -2.265 48.568 1.00 96.25 188 LEU A CA 1
ATOM 1387 C C . LEU A 1 188 ? -40.015 -1.758 50.016 1.00 96.25 188 LEU A C 1
ATOM 1389 O O . LEU A 1 188 ? -41.051 -1.921 50.658 1.00 96.25 188 LEU A O 1
ATOM 1393 N N . SER A 1 189 ? -38.971 -1.097 50.526 1.00 94.69 189 SER A N 1
ATOM 1394 C CA . SER A 1 189 ? -38.995 -0.490 51.867 1.00 94.69 189 SER A CA 1
ATOM 1395 C C . SER A 1 189 ? -40.098 0.566 52.009 1.00 94.69 189 SER A C 1
ATOM 1397 O O . SER A 1 189 ? -40.822 0.552 53.002 1.00 94.69 189 SER A O 1
ATOM 1399 N N . ALA A 1 190 ? -40.280 1.429 51.006 1.00 94.38 190 ALA A N 1
ATOM 1400 C CA . ALA A 1 190 ? -41.338 2.438 50.983 1.00 94.38 190 ALA A CA 1
ATOM 1401 C C . ALA A 1 190 ? -42.737 1.811 50.980 1.00 94.38 190 ALA A C 1
ATOM 1403 O O . ALA A 1 190 ? -43.593 2.224 51.758 1.00 94.38 190 ALA A O 1
ATOM 1404 N N . SER A 1 191 ? -42.957 0.770 50.170 1.00 95.06 191 SER A N 1
ATOM 1405 C CA . SER A 1 191 ? -44.234 0.045 50.159 1.00 95.06 191 SER A CA 1
ATOM 1406 C C . SER A 1 191 ? -44.546 -0.631 51.502 1.00 95.06 191 SER A C 1
ATOM 1408 O O . SER A 1 191 ? -45.690 -0.603 51.948 1.00 95.06 191 SER A O 1
ATOM 1410 N N . ALA A 1 192 ? -43.538 -1.180 52.190 1.00 92.31 192 ALA A N 1
ATOM 1411 C CA . ALA A 1 192 ? -43.715 -1.798 53.502 1.00 92.31 192 ALA A CA 1
ATOM 1412 C C . ALA A 1 192 ? -44.055 -0.758 54.581 1.00 92.31 192 ALA A C 1
ATOM 1414 O O . ALA A 1 192 ? -44.955 -0.983 55.389 1.00 92.31 192 ALA A O 1
ATOM 1415 N N . ALA A 1 193 ? -43.381 0.397 54.559 1.00 91.31 193 ALA A N 1
ATOM 1416 C CA . ALA A 1 193 ? -43.684 1.511 55.454 1.00 91.31 193 ALA A CA 1
ATOM 1417 C C . ALA A 1 193 ? -45.111 2.039 55.232 1.00 91.31 193 ALA A C 1
ATOM 1419 O O . ALA A 1 193 ? -45.851 2.215 56.196 1.00 91.31 193 ALA A O 1
ATOM 1420 N N . ALA A 1 194 ? -45.531 2.202 53.972 1.00 91.00 194 ALA A N 1
ATOM 1421 C CA . ALA A 1 194 ? -46.895 2.607 53.625 1.00 91.00 194 ALA A CA 1
ATOM 1422 C C . ALA A 1 194 ? -47.957 1.586 54.076 1.00 91.00 194 ALA A C 1
ATOM 1424 O O . ALA A 1 194 ? -49.067 1.967 54.434 1.00 91.00 194 ALA A O 1
ATOM 1425 N N . ALA A 1 195 ? -47.611 0.296 54.116 1.00 93.12 195 ALA A N 1
ATOM 1426 C CA . ALA A 1 195 ? -48.461 -0.763 54.659 1.00 93.12 195 ALA A CA 1
ATOM 1427 C C . ALA A 1 195 ? -48.466 -0.829 56.204 1.00 93.12 195 ALA A C 1
ATOM 1429 O O . ALA A 1 195 ? -48.993 -1.785 56.771 1.00 93.12 195 ALA A O 1
ATOM 1430 N N . GLY A 1 196 ? -47.855 0.141 56.896 1.00 90.19 196 GLY A N 1
ATOM 1431 C CA . GLY A 1 196 ? -47.805 0.204 58.359 1.00 90.19 196 GLY A CA 1
ATOM 1432 C C . GLY A 1 196 ? -46.774 -0.727 59.006 1.00 90.19 196 GLY A C 1
ATOM 1433 O O . GLY A 1 196 ? -46.773 -0.889 60.224 1.00 90.19 196 GLY A O 1
ATOM 1434 N N . GLN A 1 197 ? -45.873 -1.343 58.232 1.00 91.50 197 GLN A N 1
ATOM 1435 C CA . GLN A 1 197 ? -44.813 -2.203 58.771 1.00 91.50 197 GLN A CA 1
ATOM 1436 C C . GLN A 1 197 ? -43.644 -1.351 59.289 1.00 91.50 197 GLN A C 1
ATOM 1438 O O . GLN A 1 197 ? -42.590 -1.251 58.658 1.00 91.50 197 GLN A O 1
ATOM 1443 N N . THR A 1 198 ? -43.822 -0.720 60.449 1.00 86.69 198 THR A N 1
ATOM 1444 C CA . THR A 1 198 ? -42.844 0.214 61.041 1.00 86.69 198 THR A CA 1
ATOM 1445 C C . THR A 1 198 ? -41.579 -0.462 61.578 1.00 86.69 198 THR A C 1
ATOM 1447 O O . THR A 1 198 ? -40.540 0.179 61.672 1.00 86.69 198 THR A O 1
ATOM 1450 N N . ASN A 1 199 ? -41.618 -1.769 61.854 1.00 87.75 199 ASN A N 1
ATOM 1451 C CA . ASN A 1 199 ? -40.471 -2.515 62.391 1.00 87.75 199 ASN A CA 1
ATOM 1452 C C . ASN A 1 199 ? -39.469 -2.992 61.323 1.00 87.75 199 ASN A C 1
ATOM 1454 O O . ASN A 1 199 ? -38.442 -3.581 61.664 1.00 87.75 199 ASN A O 1
ATOM 1458 N N . ARG A 1 200 ? -39.750 -2.801 60.025 1.00 91.00 200 ARG A N 1
ATOM 1459 C CA . ARG A 1 200 ? -38.860 -3.278 58.957 1.00 91.00 200 ARG A CA 1
ATOM 1460 C C . ARG A 1 200 ? -37.749 -2.252 58.694 1.00 91.00 200 ARG A C 1
ATOM 1462 O O . ARG A 1 200 ? -38.073 -1.100 58.407 1.00 91.00 200 ARG A O 1
ATOM 1469 N N . PRO A 1 201 ? -36.461 -2.650 58.720 1.00 91.62 201 PRO A N 1
ATOM 1470 C CA . PRO A 1 201 ? -35.368 -1.722 58.461 1.00 91.62 201 PRO A CA 1
ATOM 1471 C C . PRO A 1 201 ? -35.419 -1.212 57.018 1.00 91.62 201 PRO A C 1
ATOM 1473 O O . PRO A 1 201 ? -35.613 -1.980 56.069 1.00 91.62 201 PRO A O 1
ATOM 1476 N N . ILE A 1 202 ? -35.227 0.095 56.856 1.00 94.62 202 ILE A N 1
ATOM 1477 C CA . ILE A 1 202 ? -35.133 0.735 55.544 1.00 94.62 202 ILE A CA 1
ATOM 1478 C C . ILE A 1 202 ? -33.745 0.468 54.979 1.00 94.62 202 ILE A C 1
ATOM 1480 O O . ILE A 1 202 ? -32.723 0.679 55.635 1.00 94.62 202 ILE A O 1
ATOM 1484 N N . TRP A 1 203 ? -33.702 -0.027 53.747 1.00 96.00 203 TRP A N 1
ATOM 1485 C CA . TRP A 1 203 ? -32.440 -0.311 53.091 1.00 96.00 203 TRP A CA 1
ATOM 1486 C C . TRP A 1 203 ? -31.682 0.989 52.774 1.00 96.00 203 TRP A C 1
ATOM 1488 O O . TRP A 1 203 ? -32.266 1.958 52.299 1.00 96.00 203 TRP A O 1
ATOM 1498 N N . GLY A 1 204 ? -30.366 0.998 53.003 1.00 93.88 204 GLY A N 1
ATOM 1499 C CA . GLY A 1 204 ? -29.479 2.062 52.523 1.00 93.88 204 GLY A CA 1
ATOM 1500 C C . GLY A 1 204 ? -29.303 3.283 53.434 1.00 93.88 204 GLY A C 1
ATOM 1501 O O . GLY A 1 204 ? -28.596 4.197 53.031 1.00 93.88 204 GLY A O 1
ATOM 1502 N N . VAL A 1 205 ? -29.846 3.298 54.658 1.00 95.31 205 VAL A N 1
ATOM 1503 C CA . VAL A 1 205 ? -29.755 4.448 55.596 1.00 95.31 205 VAL A CA 1
ATOM 1504 C C . VAL A 1 205 ? -28.310 4.913 55.864 1.00 95.31 205 VAL A C 1
ATOM 1506 O O . VAL A 1 205 ? -28.064 6.105 56.038 1.00 95.31 205 VAL A O 1
ATOM 1509 N N . GLY A 1 206 ? -27.339 3.992 55.850 1.00 95.62 206 GLY A N 1
ATOM 1510 C CA . GLY A 1 206 ? -25.915 4.293 56.054 1.00 95.62 206 GLY A CA 1
ATOM 1511 C C . GLY A 1 206 ? -25.127 4.676 54.794 1.00 95.62 206 GLY A C 1
ATOM 1512 O O . GLY A 1 206 ? -23.909 4.827 54.874 1.00 95.62 206 GLY A O 1
ATOM 1513 N N . ARG A 1 207 ? -25.764 4.782 53.619 1.00 96.44 207 ARG A N 1
ATOM 1514 C CA . ARG A 1 207 ? -25.070 5.187 52.385 1.00 96.44 207 ARG A CA 1
ATOM 1515 C C . ARG A 1 207 ? -24.777 6.690 52.396 1.00 96.44 207 ARG A C 1
ATOM 1517 O O . ARG A 1 207 ? -25.535 7.471 52.959 1.00 96.44 207 ARG A O 1
ATOM 1524 N N . GLN A 1 208 ? -23.685 7.075 51.736 1.00 97.56 208 GLN A N 1
ATOM 1525 C CA . GLN A 1 208 ? -23.239 8.471 51.611 1.00 97.56 208 GLN A CA 1
ATOM 1526 C C . GLN A 1 208 ? -23.653 9.129 50.283 1.00 97.56 208 GLN A C 1
ATOM 1528 O O . GLN A 1 208 ? -23.267 10.260 50.015 1.00 97.56 208 GLN A O 1
ATOM 1533 N N . ASP A 1 209 ? -24.399 8.417 49.439 1.00 96.50 209 ASP A N 1
ATOM 1534 C CA . ASP A 1 209 ? -24.876 8.900 48.144 1.00 96.50 209 ASP A CA 1
ATOM 1535 C C . ASP A 1 209 ? -26.345 9.344 48.204 1.00 96.50 209 ASP A C 1
ATOM 1537 O O . ASP A 1 209 ? -26.994 9.313 49.254 1.00 96.50 209 ASP A O 1
ATOM 1541 N N . GLU A 1 210 ? -26.891 9.745 47.058 1.00 97.19 210 GLU A N 1
ATOM 1542 C CA . GLU A 1 210 ? -28.260 10.241 46.925 1.00 97.19 210 GLU A CA 1
ATOM 1543 C C . GLU A 1 210 ? -29.294 9.200 47.386 1.00 97.19 210 GLU A C 1
ATOM 1545 O O . GLU A 1 210 ? -30.327 9.557 47.955 1.00 97.19 210 GLU A O 1
ATOM 1550 N N . PHE A 1 211 ? -29.007 7.903 47.223 1.00 96.88 211 PHE A N 1
ATOM 1551 C CA . PHE A 1 211 ? -29.872 6.835 47.731 1.00 96.88 211 PHE A CA 1
ATOM 1552 C C . PHE A 1 211 ? -29.900 6.786 49.261 1.00 96.88 211 PHE A C 1
ATOM 1554 O O . PHE A 1 211 ? -30.949 6.496 49.836 1.00 96.88 211 PHE A O 1
ATOM 1561 N N . GLY A 1 212 ? -28.781 7.089 49.924 1.00 96.38 212 GLY A N 1
ATOM 1562 C CA . GLY A 1 212 ? -28.718 7.211 51.382 1.00 96.38 212 GLY A CA 1
ATOM 1563 C C . GLY A 1 212 ? -29.543 8.378 51.908 1.00 96.38 212 GLY A C 1
ATOM 1564 O O . GLY A 1 212 ? -30.302 8.216 52.865 1.00 96.38 212 GLY A O 1
ATOM 1565 N N . VAL A 1 213 ? -29.482 9.524 51.226 1.00 97.38 213 VAL A N 1
ATOM 1566 C CA . VAL A 1 213 ? -30.312 10.695 51.554 1.00 97.38 213 VAL A CA 1
ATOM 1567 C C . VAL A 1 213 ? -31.802 10.349 51.448 1.00 97.38 213 VAL A C 1
ATOM 1569 O O . VAL A 1 213 ? -32.574 10.652 52.358 1.00 97.38 213 VAL A O 1
ATOM 1572 N N . ILE A 1 214 ? -32.209 9.646 50.384 1.00 95.88 214 ILE A N 1
ATOM 1573 C CA . ILE A 1 214 ? -33.596 9.179 50.217 1.00 95.88 214 ILE A CA 1
ATOM 1574 C C . ILE A 1 214 ? -33.986 8.196 51.333 1.00 95.88 214 ILE A C 1
ATOM 1576 O O . ILE A 1 214 ? -35.065 8.328 51.914 1.00 95.88 214 ILE A O 1
ATOM 1580 N N . ALA A 1 215 ? -33.116 7.238 51.667 1.00 96.81 215 ALA A N 1
ATOM 1581 C CA . ALA A 1 215 ? -33.364 6.257 52.723 1.00 96.81 215 ALA A CA 1
ATOM 1582 C C . ALA A 1 215 ? -33.566 6.915 54.101 1.00 96.81 215 ALA A C 1
ATOM 1584 O O . ALA A 1 215 ? -34.479 6.540 54.836 1.00 96.81 215 ALA A O 1
ATOM 1585 N N . GLN A 1 216 ? -32.752 7.919 54.438 1.00 96.88 216 GLN A N 1
ATOM 1586 C CA . GLN A 1 216 ? -32.859 8.668 55.695 1.00 96.88 216 GLN A CA 1
ATOM 1587 C C . GLN A 1 216 ? -34.151 9.486 55.767 1.00 96.88 216 GLN A C 1
ATOM 1589 O O . GLN A 1 216 ? -34.808 9.505 56.807 1.00 96.88 216 GLN A O 1
ATOM 1594 N N . SER A 1 217 ? -34.555 10.124 54.666 1.00 96.19 217 SER A N 1
ATOM 1595 C CA . SER A 1 217 ? -35.842 10.825 54.594 1.00 96.19 217 SER A CA 1
ATOM 1596 C C . SER A 1 217 ? -37.016 9.866 54.800 1.00 96.19 217 SER A C 1
ATOM 1598 O O . SER A 1 217 ? -37.927 10.168 55.568 1.00 96.19 217 SER A O 1
ATOM 1600 N N . LEU A 1 218 ? -36.969 8.678 54.188 1.00 95.25 218 LEU A N 1
ATOM 1601 C CA . LEU A 1 218 ? -37.985 7.642 54.380 1.00 95.25 218 LEU A CA 1
ATOM 1602 C C . LEU A 1 218 ? -38.038 7.158 55.843 1.00 95.25 218 LEU A C 1
ATOM 1604 O O . LEU A 1 218 ? -39.117 6.890 56.364 1.00 95.25 218 LEU A O 1
ATOM 1608 N N . GLN A 1 219 ? -36.888 7.087 56.521 1.00 94.62 219 GLN A N 1
ATOM 1609 C CA . GLN A 1 219 ? -36.801 6.704 57.933 1.00 94.62 219 GLN A CA 1
ATOM 1610 C C . GLN A 1 219 ? -37.425 7.741 58.861 1.00 94.62 219 GLN A C 1
ATOM 1612 O O . GLN A 1 219 ? -38.124 7.368 59.801 1.00 94.62 219 GLN A O 1
ATOM 1617 N N . ARG A 1 220 ? -37.224 9.033 58.582 1.00 94.38 220 ARG A N 1
ATOM 1618 C CA . ARG A 1 220 ? -37.889 10.113 59.325 1.00 94.38 220 ARG A CA 1
ATOM 1619 C C . ARG A 1 220 ? -39.408 10.035 59.166 1.00 94.38 220 ARG A C 1
ATOM 1621 O O . ARG A 1 220 ? -40.112 10.056 60.166 1.00 94.38 220 ARG A O 1
ATOM 1628 N N . LEU A 1 221 ? -39.894 9.821 57.940 1.00 91.69 221 LEU A N 1
ATOM 1629 C CA . LEU A 1 221 ? -41.325 9.631 57.672 1.00 91.69 221 LEU A CA 1
ATOM 1630 C C . LEU A 1 221 ? -41.901 8.404 58.394 1.00 91.69 221 LEU A C 1
ATOM 1632 O O . LEU A 1 221 ? -42.989 8.473 58.957 1.00 91.69 221 LEU A O 1
ATOM 1636 N N . GLN A 1 222 ? -41.177 7.280 58.410 1.00 90.38 222 GLN A N 1
ATOM 1637 C CA . GLN A 1 222 ? -41.603 6.079 59.133 1.00 90.38 222 GLN A CA 1
ATOM 1638 C C . GLN A 1 222 ? -41.675 6.322 60.651 1.00 90.38 222 GLN A C 1
ATOM 1640 O O . GLN A 1 222 ? -42.594 5.823 61.295 1.00 90.38 222 GLN A O 1
ATOM 1645 N N . ALA A 1 223 ? -40.735 7.091 61.214 1.00 89.50 223 ALA A N 1
ATOM 1646 C CA . ALA A 1 223 ? -40.726 7.449 62.632 1.00 89.50 223 ALA A CA 1
ATOM 1647 C C . ALA A 1 223 ? -41.881 8.393 63.008 1.00 89.50 223 ALA A C 1
ATOM 1649 O O . ALA A 1 223 ? -42.461 8.234 64.076 1.00 89.50 223 ALA A O 1
ATOM 1650 N N . GLU A 1 224 ? -42.243 9.331 62.128 1.00 87.88 224 GLU A N 1
ATOM 1651 C CA . GLU A 1 224 ? -43.406 10.213 62.309 1.00 87.88 224 GLU A CA 1
ATOM 1652 C C . GLU A 1 224 ? -44.742 9.464 62.170 1.00 87.88 224 GLU A C 1
ATOM 1654 O O . GLU A 1 224 ? -45.706 9.786 62.861 1.00 87.88 224 GLU A O 1
ATOM 1659 N N . ALA A 1 225 ? -44.806 8.456 61.295 1.00 83.50 225 ALA A N 1
ATOM 1660 C CA . ALA A 1 225 ? -46.006 7.650 61.069 1.00 83.50 225 ALA A CA 1
ATOM 1661 C C . ALA A 1 225 ? -46.215 6.539 62.115 1.00 83.50 225 ALA A C 1
ATOM 1663 O O . ALA A 1 225 ? -47.313 5.983 62.206 1.00 83.50 225 ALA A O 1
ATOM 1664 N N . ALA A 1 226 ? -45.187 6.181 62.889 1.00 78.06 226 ALA A N 1
ATOM 1665 C CA . ALA A 1 226 ? -45.331 5.216 63.969 1.00 78.06 226 ALA A CA 1
ATOM 1666 C C . ALA A 1 226 ? -46.186 5.837 65.091 1.00 78.06 226 ALA A C 1
ATOM 1668 O O . ALA A 1 226 ? -45.836 6.906 65.595 1.00 78.06 226 ALA A O 1
ATOM 1669 N N . PRO A 1 227 ? -47.305 5.206 65.499 1.00 65.44 227 PRO A N 1
ATOM 1670 C CA . PRO A 1 227 ? -48.129 5.747 66.570 1.00 65.44 227 PRO A CA 1
ATOM 1671 C C . PRO A 1 227 ? -47.280 5.884 67.840 1.00 65.44 227 PRO A C 1
ATOM 1673 O O . PRO A 1 227 ? -46.463 4.995 68.113 1.00 65.44 227 PRO A O 1
ATOM 1676 N N . PRO A 1 228 ? -47.449 6.965 68.627 1.00 62.47 228 PRO A N 1
ATOM 1677 C CA . PRO A 1 228 ? -46.762 7.077 69.899 1.00 62.47 228 PRO A CA 1
ATOM 1678 C C . PRO A 1 228 ? -47.111 5.830 70.705 1.00 62.47 228 PRO A C 1
ATOM 1680 O O . PRO A 1 228 ? -48.288 5.502 70.868 1.00 62.47 228 PRO A O 1
ATOM 1683 N N . LEU A 1 229 ? -46.088 5.114 71.172 1.00 55.09 229 LEU A N 1
ATOM 1684 C CA . LEU A 1 229 ? -46.242 4.109 72.213 1.00 55.09 229 LEU A CA 1
ATOM 1685 C C . LEU A 1 229 ? -46.804 4.850 73.424 1.00 55.09 229 LEU A C 1
ATOM 1687 O O . LEU A 1 229 ? -46.062 5.380 74.248 1.00 55.09 229 LEU A O 1
ATOM 1691 N N . VAL A 1 230 ? -48.131 4.945 73.495 1.00 51.66 230 VAL A N 1
ATOM 1692 C CA . VAL A 1 230 ? -48.836 5.317 74.706 1.00 51.66 230 VAL A CA 1
ATOM 1693 C C . VAL A 1 230 ? -48.557 4.161 75.648 1.00 51.66 230 VAL A C 1
ATOM 1695 O O . VAL A 1 230 ? -49.265 3.158 75.671 1.00 51.66 230 VAL A O 1
ATOM 1698 N N . LEU A 1 231 ? -47.452 4.279 76.381 1.00 49.28 231 LEU A N 1
ATOM 1699 C CA . LEU A 1 231 ? -47.278 3.598 77.643 1.00 49.28 231 LEU A CA 1
ATOM 1700 C C . LEU A 1 231 ? -48.469 4.054 78.476 1.00 49.28 231 LEU A C 1
ATOM 1702 O O . LEU A 1 231 ? -48.440 5.116 79.094 1.00 49.28 231 LEU A O 1
ATOM 1706 N N . THR A 1 232 ? -49.547 3.276 78.462 1.00 53.50 232 THR A N 1
ATOM 1707 C CA . THR A 1 232 ? -50.532 3.291 79.532 1.00 53.50 232 THR A CA 1
ATOM 1708 C C . THR A 1 232 ? -49.799 2.823 80.786 1.00 53.50 232 THR A C 1
ATOM 1710 O O . THR A 1 232 ? -49.889 1.670 81.199 1.00 53.50 232 THR A O 1
ATOM 1713 N N . ALA A 1 233 ? -49.006 3.728 81.361 1.00 51.84 233 ALA A N 1
ATOM 1714 C CA . ALA A 1 233 ? -48.546 3.694 82.732 1.00 51.84 233 ALA A CA 1
ATOM 1715 C C . ALA A 1 233 ? -49.801 3.868 83.593 1.00 51.84 233 ALA A C 1
ATOM 1717 O O . ALA A 1 233 ? -50.188 4.974 83.953 1.00 51.84 233 ALA A O 1
ATOM 1718 N N . GLY A 1 234 ? -50.532 2.773 83.777 1.00 51.03 234 GLY A N 1
ATOM 1719 C CA . GLY A 1 234 ? -51.882 2.827 84.321 1.00 51.03 234 GLY A CA 1
ATOM 1720 C C . GLY A 1 234 ? -52.544 1.464 84.453 1.00 51.03 234 GLY A C 1
ATOM 1721 O O . GLY A 1 234 ? -53.748 1.360 84.269 1.00 51.03 234 GLY A O 1
ATOM 1722 N N . ALA A 1 235 ? -51.781 0.417 84.759 1.00 48.94 235 ALA A N 1
ATOM 1723 C CA . ALA A 1 235 ? -52.323 -0.735 85.465 1.00 48.94 235 ALA A CA 1
ATOM 1724 C C . ALA A 1 235 ? -51.543 -0.824 86.774 1.00 48.94 235 ALA A C 1
ATOM 1726 O O . ALA A 1 235 ? -50.350 -1.125 86.781 1.00 48.94 235 ALA A O 1
ATOM 1727 N N . ALA A 1 236 ? -52.209 -0.419 87.851 1.00 52.84 236 ALA A N 1
ATOM 1728 C CA . ALA A 1 236 ? -51.701 -0.422 89.207 1.00 52.84 236 ALA A CA 1
ATOM 1729 C C . ALA A 1 236 ? -51.030 -1.765 89.529 1.00 52.84 236 ALA A C 1
ATOM 1731 O O . ALA A 1 236 ? -51.678 -2.809 89.540 1.00 52.84 236 ALA A O 1
ATOM 1732 N N . VAL A 1 237 ? -49.727 -1.727 89.804 1.00 51.38 237 VAL A N 1
ATOM 1733 C CA . VAL A 1 237 ? -49.073 -2.784 90.570 1.00 51.38 237 VAL A CA 1
ATOM 1734 C C . VAL A 1 237 ? -49.498 -2.544 92.011 1.00 51.38 237 VAL A C 1
ATOM 1736 O O . VAL A 1 237 ? -48.896 -1.736 92.717 1.00 51.38 237 VAL A O 1
ATOM 1739 N N . GLU A 1 238 ? -50.588 -3.182 92.433 1.00 49.62 238 GLU A N 1
ATOM 1740 C CA . GLU A 1 238 ? -50.801 -3.364 93.863 1.00 49.62 238 GLU A CA 1
ATOM 1741 C C . GLU A 1 238 ? -49.632 -4.195 94.417 1.00 49.62 238 GLU A C 1
ATOM 1743 O O . GLU A 1 238 ? -49.228 -5.183 93.790 1.00 49.62 238 GLU A O 1
ATOM 1748 N N . PRO A 1 239 ? -49.043 -3.815 95.563 1.00 51.88 239 PRO A N 1
ATOM 1749 C CA . PRO A 1 239 ? -48.020 -4.624 96.196 1.00 51.88 239 PRO A CA 1
ATOM 1750 C C . PRO A 1 239 ? -48.661 -5.932 96.665 1.00 51.88 239 PRO A C 1
ATOM 1752 O O . PRO A 1 239 ? -49.371 -5.973 97.667 1.00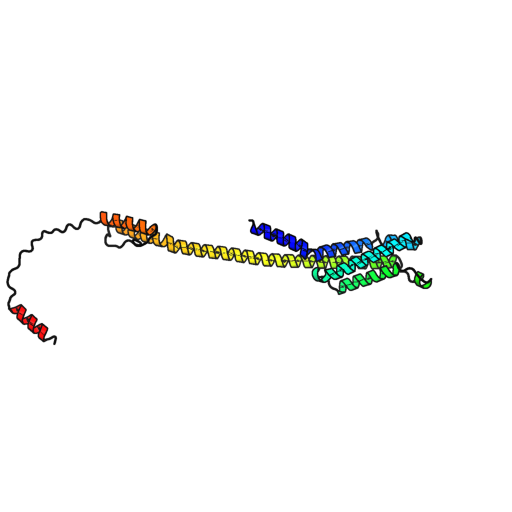 51.88 239 PRO A O 1
ATOM 1755 N N . PHE A 1 240 ? -48.393 -7.025 95.951 1.00 54.19 240 PHE A N 1
ATOM 1756 C CA . PHE A 1 240 ? -48.676 -8.377 96.421 1.00 54.19 240 PHE A CA 1
ATOM 1757 C C . PHE A 1 240 ? -47.688 -8.724 97.547 1.00 54.19 240 PHE A C 1
ATOM 1759 O O . PHE A 1 240 ? -46.733 -9.473 97.372 1.00 54.19 240 PHE A O 1
ATOM 1766 N N . THR A 1 241 ? -47.892 -8.135 98.724 1.00 56.34 241 THR A N 1
ATOM 1767 C CA . THR A 1 241 ? -47.356 -8.633 99.993 1.00 56.34 241 THR A CA 1
ATOM 1768 C C . THR A 1 241 ? -48.331 -9.670 100.537 1.00 56.34 241 THR A C 1
ATOM 1770 O O . THR A 1 241 ? -49.071 -9.413 101.482 1.00 56.34 241 THR A O 1
ATOM 1773 N N . ALA A 1 242 ? -48.365 -10.845 99.916 1.00 53.50 242 ALA A N 1
ATOM 1774 C CA . ALA A 1 242 ? -48.970 -12.032 100.502 1.00 53.50 242 ALA A CA 1
ATOM 1775 C C . ALA A 1 242 ? -47.925 -13.147 100.448 1.00 53.50 242 ALA A C 1
ATOM 1777 O O . ALA A 1 242 ? -47.357 -13.431 99.396 1.00 53.50 242 ALA A O 1
ATOM 1778 N N . GLY A 1 243 ? -47.605 -13.673 101.630 1.00 57.88 243 GLY A N 1
ATOM 1779 C CA . GLY A 1 243 ? -46.435 -14.496 101.901 1.00 57.88 243 GLY A CA 1
ATOM 1780 C C . GLY A 1 243 ? -46.235 -15.642 100.917 1.00 57.88 243 GLY A C 1
ATOM 1781 O O . GLY A 1 243 ? -47.150 -16.410 100.625 1.00 57.88 243 GLY A O 1
ATOM 1782 N N . LEU A 1 244 ? -44.991 -15.779 100.462 1.00 56.78 244 LEU A N 1
ATOM 1783 C CA . LEU A 1 244 ? -44.503 -17.031 99.907 1.00 56.78 244 LEU A CA 1
ATOM 1784 C C . LEU A 1 244 ? -44.630 -18.110 100.996 1.00 56.78 244 LEU A C 1
ATOM 1786 O O . LEU A 1 244 ? -44.047 -17.942 102.070 1.00 56.78 244 LEU A O 1
ATOM 1790 N N . PRO A 1 245 ? -45.391 -19.194 100.765 1.00 61.97 245 PRO A N 1
ATOM 1791 C CA . PRO A 1 245 ? -45.455 -20.298 101.704 1.00 61.97 245 PRO A CA 1
ATOM 1792 C C . PRO A 1 245 ? -44.067 -20.931 101.819 1.00 61.97 245 PRO A C 1
ATOM 1794 O O . PRO A 1 245 ? -43.421 -21.242 100.819 1.00 61.97 245 PRO A O 1
ATOM 1797 N N . GLU A 1 246 ? -43.634 -21.151 103.056 1.00 61.12 246 GLU A N 1
ATOM 1798 C CA . GLU A 1 246 ? -42.346 -21.735 103.461 1.00 61.12 246 GLU A CA 1
ATOM 1799 C C . GLU A 1 246 ? -42.054 -23.108 102.813 1.00 61.12 246 GLU A C 1
ATOM 1801 O O . GLU A 1 246 ? -40.919 -23.571 102.782 1.00 61.12 246 GLU A O 1
ATOM 1806 N N . ALA A 1 247 ? -43.061 -23.729 102.194 1.00 60.22 247 ALA A N 1
ATOM 1807 C CA . ALA A 1 247 ? -42.919 -24.931 101.381 1.00 60.22 247 ALA A CA 1
ATOM 18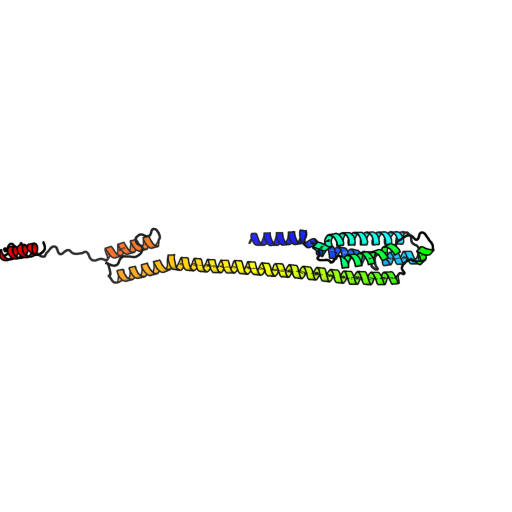08 C C . ALA A 1 247 ? -42.099 -24.718 100.088 1.00 60.22 247 ALA A C 1
ATOM 1810 O O . ALA A 1 247 ? -41.402 -25.632 99.656 1.00 60.22 247 ALA A O 1
ATOM 1811 N N . LEU A 1 248 ? -42.123 -23.523 99.481 1.00 58.88 248 LEU A N 1
ATOM 1812 C CA . LEU A 1 248 ? -41.404 -23.263 98.222 1.00 58.88 248 LEU A CA 1
ATOM 1813 C C . LEU A 1 248 ? -39.900 -23.013 98.416 1.00 58.88 248 LEU A C 1
ATOM 1815 O O . LEU A 1 248 ? -39.129 -23.218 97.481 1.00 58.88 248 LEU A O 1
ATOM 1819 N N . SER A 1 249 ? -39.455 -22.623 99.617 1.00 63.66 249 SER A N 1
ATOM 1820 C CA . SER A 1 249 ? -38.020 -22.480 99.905 1.00 63.66 249 SER A CA 1
ATOM 1821 C C . SER A 1 249 ? -37.333 -23.834 100.137 1.00 63.66 249 SER A C 1
ATOM 1823 O O . SER A 1 249 ? -36.155 -23.985 99.809 1.00 63.66 249 SER A O 1
ATOM 1825 N N . GLN A 1 250 ? -38.059 -24.847 100.630 1.00 65.88 250 GLN A N 1
ATOM 1826 C CA . GLN A 1 250 ? -37.516 -26.198 100.817 1.00 65.88 250 GLN A CA 1
ATOM 1827 C C . GLN A 1 250 ? -37.317 -26.960 99.500 1.00 65.88 250 GLN A C 1
ATOM 1829 O O . GLN A 1 250 ? -36.310 -27.657 99.358 1.00 65.88 250 GLN A O 1
ATOM 1834 N N . ASP A 1 251 ? -38.214 -26.803 98.523 1.00 68.38 251 ASP A N 1
ATOM 1835 C CA . ASP A 1 251 ? -38.072 -27.482 97.227 1.00 68.38 251 ASP A CA 1
ATOM 1836 C C . ASP A 1 251 ? -36.970 -26.866 96.353 1.00 68.38 251 ASP A C 1
ATOM 1838 O O . ASP A 1 251 ? -36.259 -27.592 95.654 1.00 68.38 251 ASP A O 1
ATOM 1842 N N . LEU A 1 252 ? -36.734 -25.554 96.458 1.00 66.81 252 LEU A N 1
ATOM 1843 C CA . LEU A 1 252 ? -35.619 -24.896 95.769 1.00 66.81 252 LEU A CA 1
ATOM 1844 C C . LEU A 1 252 ? -34.253 -25.353 96.306 1.00 66.81 252 LEU A C 1
ATOM 1846 O O . LEU A 1 252 ? -33.346 -25.607 95.515 1.00 66.81 252 LEU A O 1
ATOM 1850 N N . ASN A 1 253 ? -34.116 -25.564 97.619 1.00 68.56 253 ASN A N 1
ATOM 1851 C CA . ASN A 1 253 ? -32.876 -26.102 98.194 1.00 68.56 253 ASN A CA 1
ATOM 1852 C C . ASN A 1 253 ? -32.638 -27.580 97.837 1.00 68.56 253 ASN A C 1
ATOM 1854 O O . ASN A 1 253 ? -31.490 -27.987 97.667 1.00 68.56 253 ASN A O 1
ATOM 1858 N N . LYS A 1 254 ? -33.696 -28.384 97.657 1.00 70.44 254 LYS A N 1
ATOM 1859 C CA . LYS A 1 254 ? -33.562 -29.762 97.151 1.00 70.44 254 LYS A CA 1
ATOM 1860 C C . LYS A 1 254 ? -33.166 -29.822 95.676 1.00 70.44 254 LYS A C 1
ATOM 1862 O O . LYS A 1 254 ? -32.400 -30.704 95.303 1.00 70.44 254 LYS A O 1
ATOM 1867 N N . ALA A 1 255 ? -33.660 -28.901 94.850 1.00 67.75 255 ALA A N 1
ATOM 1868 C CA . ALA A 1 255 ? -33.320 -28.857 93.429 1.00 67.75 255 ALA A CA 1
ATOM 1869 C C . ALA A 1 255 ? -31.861 -28.431 93.183 1.00 67.75 255 ALA A C 1
ATOM 1871 O O . ALA A 1 255 ? -31.224 -28.948 92.269 1.00 67.75 255 ALA A O 1
ATOM 1872 N N . VAL A 1 256 ? -31.311 -27.541 94.018 1.00 73.06 256 VAL A N 1
ATOM 1873 C CA . VAL A 1 256 ? -29.902 -27.115 93.922 1.00 73.06 256 VAL A CA 1
ATOM 1874 C C . VAL A 1 256 ? -28.942 -28.217 94.390 1.00 73.06 256 VAL A C 1
ATOM 1876 O O . VAL A 1 256 ? -27.915 -28.425 93.757 1.00 73.06 256 VAL A O 1
ATOM 1879 N N . ALA A 1 257 ? -29.308 -29.006 95.407 1.00 69.31 257 ALA A N 1
ATOM 1880 C CA . ALA A 1 257 ? -28.500 -30.141 95.872 1.00 69.31 257 ALA A CA 1
ATOM 1881 C C . ALA A 1 257 ? -28.473 -31.348 94.907 1.00 69.31 257 ALA A C 1
ATOM 1883 O O . ALA A 1 257 ? -27.695 -32.272 95.111 1.00 69.31 257 ALA A O 1
ATOM 1884 N N . ALA A 1 258 ? -29.325 -31.367 93.876 1.00 66.25 258 ALA A N 1
ATOM 1885 C CA . ALA A 1 258 ? -29.339 -32.410 92.847 1.00 66.25 258 ALA A CA 1
ATOM 1886 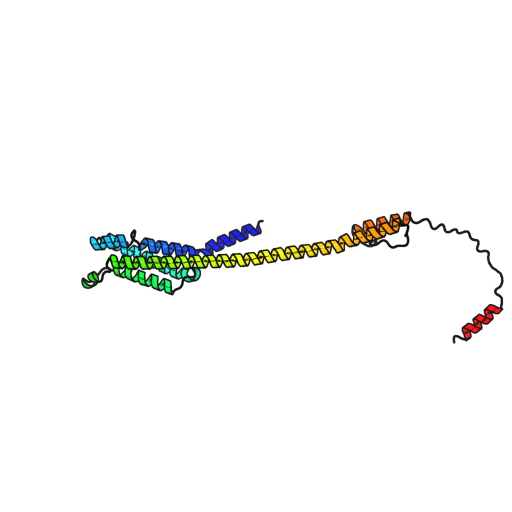C C . ALA A 1 258 ? -28.482 -32.063 91.610 1.00 66.25 258 ALA A C 1
ATOM 1888 O O . ALA A 1 258 ? -28.422 -32.861 90.675 1.00 66.25 258 ALA A O 1
ATOM 1889 N N . PHE A 1 259 ? -27.869 -30.873 91.584 1.00 64.12 259 PHE A N 1
ATOM 1890 C CA . PHE A 1 259 ? -27.061 -30.371 90.467 1.00 64.12 259 PHE A CA 1
ATOM 1891 C C . PHE A 1 259 ? -25.558 -30.230 90.786 1.00 64.12 259 PHE A C 1
ATOM 1893 O O . PHE A 1 259 ? -24.806 -29.822 89.899 1.00 64.12 259 PHE A O 1
ATOM 1900 N N . GLU A 1 260 ? -25.124 -30.592 91.999 1.00 57.72 260 GLU A N 1
ATOM 1901 C CA . GLU A 1 260 ? -23.714 -30.863 92.352 1.00 57.72 260 GLU A CA 1
ATOM 1902 C C . GLU A 1 260 ? -23.429 -32.371 92.313 1.00 57.72 260 GLU A C 1
ATOM 1904 O O . GLU A 1 260 ? -22.341 -32.745 91.817 1.00 57.72 260 GLU A O 1
#

Foldseek 3Di:
DVVVVVVVVVVVVCCVVLVVLQVLLLVLLVLLLCCLDPNHLLVLLVCCVVPVDVVSLVRNQVSLVSNLVSLVVNVVSCVSLVHDPVLSVLLVVLSVLSNLLSDDDPDPVSVVVHDDSVNSVVSSVVSVVSSVVSNVSSVVVVVVVVVVVVVVVVVVVVVVVVVVVVVVVVVVVCCVVPPVVLVVQQVVLLVCLVVVVLVDQRPQCPPPDPSVVSSVVSNVVSVVPNPPPPPPPPDDPDPPPDDDPPVVVVVVVVVVVVVD

Radius of gyration: 51.2 Å; chains: 1; bounding box: 88×47×149 Å

Sequence (260 aa):
GAFGAGYVAQLHQQSAGAGGGPARAVALLDRVETSLGYAGFLKAYRQNFLGSDPAAAQSAADLVARAKQDVEELLKLAPAAGLDASTLAELRALLGQYSIATAAPDTLSQASARPTPESLETTYAAIKQEGLRLRQKVQGARLNVLSDITAWTHWIIAGVVSALVLSYLLLMGFFSSKVMQPLRQLSLSASAAAAGQTNRPIWGVGRQDEFGVIAQSLQRLQAEAAPPLVLTAGAAVEPFTAGLPEALSQDLNKAVAAFE

Secondary structure (DSSP, 8-state):
-HHHHHHHHHHHHHHHHTTHHHHHHHHHHHHHHHHHSTTTHHHHHHHHHHH--HHHHHHHHHHHHHHHHHHHHHHHHHHHHT--HHHHHHHHHHHHHHHHHHSPPSSHHHHTTSPPHHHHHHHHHHHHHHHHHHHHHHHHHHHHHHHHHHHHHHHHHHHHHHHHHHHHHHHHHHHIIIIIHHHHHHHHHHHHHHTT-TTSPPTTTT-SSHHHHHHHHHHHHHHHHSPP------S-------PPPTHHHHHHHHHHTT--